Protein AF-O53100-F1 (afdb_monomer_lite)

Structure (mmCIF, N/CA/C/O backbone):
data_AF-O53100-F1
#
_entry.id   AF-O53100-F1
#
loop_
_atom_site.group_PDB
_atom_site.id
_atom_site.type_symbol
_atom_site.label_atom_id
_atom_site.label_alt_id
_atom_site.label_comp_id
_atom_site.label_asym_id
_atom_site.label_entity_id
_atom_site.label_seq_id
_atom_site.pdbx_PDB_ins_code
_atom_site.Cartn_x
_atom_site.Cartn_y
_atom_site.Cartn_z
_atom_site.occupancy
_atom_site.B_iso_or_equiv
_atom_site.auth_seq_id
_atom_site.auth_comp_id
_atom_site.auth_asym_id
_atom_site.auth_atom_id
_atom_site.pdbx_PDB_model_num
ATOM 1 N N . MET A 1 1 ? 80.683 21.241 2.972 1.00 33.72 1 MET A N 1
ATOM 2 C CA . MET A 1 1 ? 80.022 20.070 2.344 1.00 33.72 1 MET A CA 1
ATOM 3 C C . MET A 1 1 ? 79.380 20.565 1.058 1.00 33.72 1 MET A C 1
ATOM 5 O O . MET A 1 1 ? 78.581 21.476 1.134 1.00 33.72 1 MET A O 1
ATOM 9 N N . LYS A 1 2 ? 79.950 20.314 -0.123 1.00 30.92 2 LYS A N 1
ATOM 10 C CA . LYS A 1 2 ? 80.107 19.051 -0.877 1.00 30.92 2 LYS A CA 1
ATOM 11 C C . LYS A 1 2 ? 78.883 18.753 -1.764 1.00 30.92 2 LYS A C 1
ATOM 13 O O . LYS A 1 2 ? 77.873 18.267 -1.285 1.00 30.92 2 LYS A O 1
ATOM 18 N N . LYS A 1 3 ? 79.132 18.934 -3.071 1.00 33.03 3 LYS A N 1
ATOM 19 C CA . LYS A 1 3 ? 78.511 18.285 -4.241 1.00 33.03 3 LYS A CA 1
ATOM 20 C C . LYS A 1 3 ? 77.153 18.816 -4.718 1.00 33.03 3 LYS A C 1
ATOM 22 O O . LYS A 1 3 ? 76.179 18.087 -4.812 1.00 33.03 3 LYS A O 1
ATOM 27 N N . SER A 1 4 ? 77.170 20.057 -5.189 1.00 35.03 4 SER A N 1
ATOM 28 C CA . SER A 1 4 ? 76.259 20.567 -6.218 1.00 35.03 4 SER A CA 1
ATOM 29 C C . SER A 1 4 ? 77.055 20.832 -7.505 1.00 35.03 4 SER A C 1
ATOM 31 O O . SER A 1 4 ? 78.144 21.398 -7.436 1.00 35.03 4 SER A O 1
ATOM 33 N N . LYS A 1 5 ? 76.505 20.455 -8.669 1.00 36.69 5 LYS A N 1
ATOM 34 C CA . LYS A 1 5 ? 76.958 20.865 -10.018 1.00 36.69 5 LYS A CA 1
ATOM 35 C C . LYS A 1 5 ? 78.365 20.404 -10.453 1.00 36.69 5 LYS A C 1
ATOM 37 O O . LYS A 1 5 ? 79.240 21.217 -10.726 1.00 36.69 5 LYS A O 1
ATOM 42 N N . LYS A 1 6 ? 78.560 19.087 -10.593 1.00 31.78 6 LYS A N 1
ATOM 43 C CA . LYS A 1 6 ? 79.627 18.480 -11.419 1.00 31.78 6 LYS A CA 1
ATOM 44 C C . LYS A 1 6 ? 79.169 17.124 -11.962 1.00 31.78 6 LYS A C 1
ATOM 46 O O . LYS A 1 6 ? 79.509 16.114 -11.365 1.00 31.78 6 LYS A O 1
ATOM 51 N N . ILE A 1 7 ? 78.432 17.122 -13.076 1.00 31.28 7 ILE A N 1
ATOM 52 C CA . ILE A 1 7 ? 78.701 16.237 -14.224 1.00 31.28 7 ILE A CA 1
ATOM 53 C C . ILE A 1 7 ? 78.420 17.067 -15.490 1.00 31.28 7 ILE A C 1
ATOM 55 O O . ILE A 1 7 ? 77.280 17.257 -15.891 1.00 31.28 7 ILE A O 1
ATOM 59 N N . PHE A 1 8 ? 79.507 17.633 -16.021 1.00 27.23 8 PHE A N 1
ATOM 60 C CA . PHE A 1 8 ? 79.778 17.886 -17.438 1.00 27.23 8 PHE A CA 1
ATOM 61 C C . PHE A 1 8 ? 78.779 18.705 -18.274 1.00 27.23 8 PHE A C 1
ATOM 63 O O . PHE A 1 8 ? 78.093 18.199 -19.152 1.00 27.23 8 PHE A O 1
ATOM 70 N N . ILE A 1 9 ? 78.871 20.029 -18.117 1.00 42.50 9 ILE A N 1
ATOM 71 C CA . ILE A 1 9 ? 79.053 20.911 -19.279 1.00 42.50 9 ILE A CA 1
ATOM 72 C C . ILE A 1 9 ? 80.541 21.270 -19.302 1.00 42.50 9 ILE A C 1
ATOM 74 O O . ILE A 1 9 ? 81.049 21.944 -18.407 1.00 42.50 9 ILE A O 1
ATOM 78 N N . THR A 1 10 ? 81.264 20.721 -20.269 1.00 33.06 10 THR A N 1
ATOM 79 C CA . THR A 1 10 ? 82.686 20.940 -20.583 1.00 33.06 10 THR A CA 1
ATOM 80 C C . THR A 1 10 ? 82.809 20.379 -22.008 1.00 33.06 10 THR A C 1
ATOM 82 O O . THR A 1 10 ? 82.532 19.201 -22.183 1.00 33.06 10 THR A O 1
ATOM 85 N N . LEU A 1 11 ? 83.089 21.107 -23.088 1.00 24.36 11 LEU A N 1
ATOM 86 C CA . LEU A 1 11 ? 83.865 22.328 -23.286 1.00 24.36 11 LEU A CA 1
ATOM 87 C C . LEU A 1 11 ? 83.484 22.914 -24.667 1.00 24.36 11 LEU A C 1
ATOM 89 O O . LEU A 1 11 ? 83.314 22.165 -25.626 1.00 24.36 11 LEU A O 1
ATOM 93 N N . CYS A 1 12 ? 83.379 24.239 -24.775 1.00 28.92 12 CYS A N 1
ATOM 94 C CA . CYS A 1 12 ? 83.329 24.948 -26.053 1.00 28.92 12 CYS A CA 1
ATOM 95 C C . CYS A 1 12 ? 84.701 24.920 -26.749 1.00 28.92 12 CYS A C 1
ATOM 97 O O . CYS A 1 12 ? 85.710 25.157 -26.090 1.00 28.92 12 CYS A O 1
ATOM 99 N N . GLY A 1 13 ? 84.704 24.825 -28.083 1.00 25.23 13 GLY A N 1
ATOM 100 C CA . GLY A 1 13 ? 85.493 25.757 -28.893 1.00 25.23 13 GLY A CA 1
ATOM 101 C C . GLY A 1 13 ? 86.603 25.212 -29.804 1.00 25.23 13 GLY A C 1
ATOM 102 O O . GLY A 1 13 ? 87.697 24.920 -29.345 1.00 25.23 13 GLY A O 1
ATOM 103 N N . ILE A 1 14 ? 86.323 25.335 -31.110 1.00 29.86 14 ILE A N 1
ATOM 104 C CA . ILE A 1 14 ? 87.175 25.937 -32.158 1.00 29.86 14 ILE A CA 1
ATOM 105 C C . ILE A 1 14 ? 88.139 25.030 -32.960 1.00 29.86 14 ILE A C 1
ATOM 107 O O . ILE A 1 14 ? 89.163 24.573 -32.476 1.00 29.86 14 ILE A O 1
ATOM 111 N N . ALA A 1 15 ? 87.777 24.942 -34.251 1.00 29.59 15 ALA A N 1
ATOM 112 C CA . ALA A 1 15 ? 88.566 24.965 -35.493 1.00 29.59 15 ALA A CA 1
ATOM 113 C C . ALA A 1 15 ? 89.742 23.999 -35.698 1.00 29.59 15 ALA A C 1
ATOM 115 O O . ALA A 1 15 ? 90.744 24.057 -35.001 1.00 29.59 15 ALA A O 1
ATOM 116 N N . ALA A 1 16 ? 89.704 23.278 -36.822 1.00 27.84 16 ALA A N 1
ATOM 117 C CA . ALA A 1 16 ? 90.508 23.621 -37.999 1.00 27.84 16 ALA A CA 1
ATOM 118 C C . ALA A 1 16 ? 90.210 22.640 -39.150 1.00 27.84 16 ALA A C 1
ATOM 120 O O . ALA A 1 16 ? 90.182 21.432 -38.957 1.00 27.84 16 ALA A O 1
ATOM 121 N N . THR A 1 17 ? 89.939 23.222 -40.321 1.00 29.44 17 THR A N 1
ATOM 122 C CA . THR A 1 17 ? 90.381 22.810 -41.664 1.00 29.44 17 THR A CA 1
ATOM 123 C C . THR A 1 17 ? 90.491 21.326 -42.028 1.00 29.44 17 THR A C 1
ATOM 125 O O . THR A 1 17 ? 91.228 20.556 -41.425 1.00 29.44 17 THR A O 1
ATOM 128 N N . ALA A 1 18 ? 89.847 21.017 -43.158 1.00 41.31 18 ALA A N 1
ATOM 129 C CA . ALA A 1 18 ? 90.272 20.079 -44.192 1.00 41.31 18 ALA A CA 1
ATOM 130 C C . ALA A 1 18 ? 91.676 19.473 -44.018 1.00 41.31 18 ALA A C 1
ATOM 132 O O . ALA A 1 18 ? 92.655 20.203 -43.899 1.00 41.31 18 ALA A O 1
ATOM 133 N N . ILE A 1 19 ? 91.756 18.146 -44.122 1.00 28.56 19 ILE A N 1
ATOM 134 C CA . ILE A 1 19 ? 92.461 17.400 -45.178 1.00 28.56 19 ILE A CA 1
ATOM 135 C C . ILE A 1 19 ? 92.258 15.910 -44.855 1.00 28.56 19 ILE A C 1
ATOM 137 O O . ILE A 1 19 ? 92.698 15.408 -43.824 1.00 28.56 19 ILE A O 1
ATOM 141 N N . LEU A 1 20 ? 91.552 15.209 -45.745 1.00 36.38 20 LEU A N 1
ATOM 142 C CA . LEU A 1 20 ? 91.617 13.751 -45.853 1.00 36.38 20 LEU A CA 1
ATOM 143 C C . LEU A 1 20 ? 93.082 13.328 -46.052 1.00 36.38 20 LEU A C 1
ATOM 145 O O . LEU A 1 20 ? 93.789 13.947 -46.848 1.00 36.38 20 LEU A O 1
ATOM 149 N N . PRO A 1 21 ? 93.477 12.175 -45.500 1.00 32.88 21 PRO A N 1
ATOM 150 C CA . PRO A 1 21 ? 93.938 11.155 -46.423 1.00 32.88 21 PRO A CA 1
ATOM 151 C C . PRO A 1 21 ? 93.150 9.862 -46.256 1.00 32.88 21 PRO A C 1
ATOM 153 O O . PRO A 1 21 ? 93.034 9.270 -45.186 1.00 32.88 21 PRO A O 1
ATOM 156 N N . VAL A 1 22 ? 92.631 9.454 -47.405 1.00 47.41 22 VAL A N 1
ATOM 157 C CA . VAL A 1 22 ? 92.210 8.115 -47.792 1.00 47.41 22 VAL A CA 1
ATOM 158 C C . VAL A 1 22 ? 93.182 7.058 -47.258 1.00 47.41 22 VAL A C 1
ATOM 160 O O . VAL A 1 22 ? 94.345 7.053 -47.648 1.00 47.41 22 VAL A O 1
ATOM 163 N N . ALA A 1 23 ? 92.679 6.129 -46.441 1.00 32.66 23 ALA A N 1
ATOM 164 C CA . ALA A 1 23 ? 93.160 4.748 -46.379 1.00 32.66 23 ALA A CA 1
ATOM 165 C C . ALA A 1 23 ? 92.134 3.857 -45.649 1.00 32.66 23 ALA A C 1
ATOM 167 O O . ALA A 1 23 ? 92.164 3.684 -44.437 1.00 32.66 23 ALA A O 1
ATOM 168 N N . THR A 1 24 ? 91.222 3.282 -46.440 1.00 43.66 24 THR A N 1
ATOM 169 C CA . THR A 1 24 ? 90.714 1.906 -46.277 1.00 43.66 24 THR A CA 1
ATOM 170 C C . THR A 1 24 ? 90.168 1.466 -44.907 1.00 43.66 24 THR A C 1
ATOM 172 O O . THR A 1 24 ? 90.874 0.778 -44.183 1.00 43.66 24 THR A O 1
ATOM 175 N N . ILE A 1 25 ? 88.866 1.684 -44.648 1.00 39.84 25 ILE A N 1
ATOM 176 C CA . ILE A 1 25 ? 87.960 0.686 -44.018 1.00 39.84 25 ILE A CA 1
ATOM 177 C C . ILE A 1 25 ? 86.544 0.826 -44.632 1.00 39.84 25 ILE A C 1
ATOM 179 O O . ILE A 1 25 ? 85.567 1.132 -43.965 1.00 39.84 25 ILE A O 1
ATOM 183 N N . SER A 1 26 ? 86.413 0.613 -45.943 1.00 44.19 26 SER A N 1
ATOM 184 C CA . SER A 1 26 ? 85.142 0.741 -46.690 1.00 44.19 26 SER A CA 1
ATOM 185 C C . SER A 1 26 ? 84.259 -0.524 -46.631 1.00 44.19 26 SER A C 1
ATOM 187 O O . SER A 1 26 ? 83.634 -0.892 -47.619 1.00 44.19 26 SER A O 1
ATOM 189 N N . CYS A 1 27 ? 84.239 -1.251 -45.511 1.00 44.69 27 CYS A N 1
ATOM 190 C CA . CYS A 1 27 ? 83.423 -2.476 -45.382 1.00 44.69 27 CYS A CA 1
ATOM 191 C C . CYS A 1 27 ? 82.858 -2.747 -43.974 1.00 44.69 27 CYS A C 1
ATOM 193 O O . CYS A 1 27 ? 82.076 -3.687 -43.828 1.00 44.69 27 CYS A O 1
ATOM 195 N N . ASN A 1 28 ? 83.233 -1.977 -42.939 1.00 50.12 28 ASN A N 1
ATOM 196 C CA . ASN A 1 28 ? 82.731 -2.192 -41.570 1.00 50.12 28 ASN A CA 1
ATOM 197 C C . ASN A 1 28 ? 81.551 -1.282 -41.198 1.00 50.12 28 ASN A C 1
ATOM 199 O O . ASN A 1 28 ? 80.663 -1.743 -40.485 1.00 50.12 28 ASN A O 1
ATOM 203 N N . ASP A 1 29 ? 81.503 -0.045 -41.702 1.00 60.34 29 ASP A N 1
ATOM 204 C CA . ASP A 1 29 ? 80.392 0.876 -41.422 1.00 60.34 29 ASP A CA 1
ATOM 205 C C . ASP A 1 29 ? 79.095 0.443 -42.113 1.00 60.34 29 ASP A C 1
ATOM 207 O O . ASP A 1 29 ? 78.037 0.485 -41.492 1.00 60.34 29 ASP A O 1
ATOM 211 N N . ASP A 1 30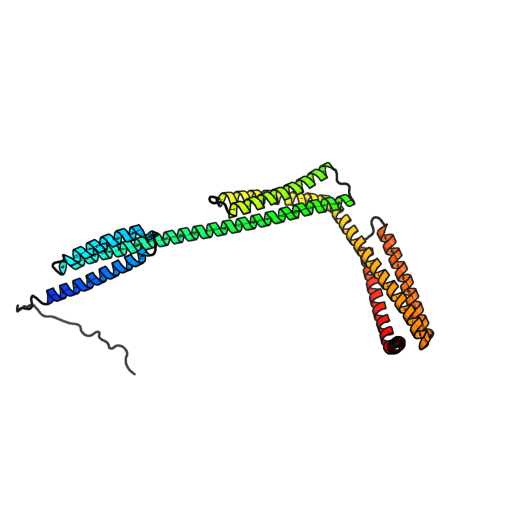 ? 79.171 -0.090 -43.336 1.00 63.34 30 ASP A N 1
ATOM 212 C CA . ASP A 1 30 ? 77.993 -0.584 -44.061 1.00 63.34 30 ASP A CA 1
ATOM 213 C C . ASP A 1 30 ? 77.403 -1.845 -43.417 1.00 63.34 30 ASP A C 1
ATOM 215 O O . ASP A 1 30 ? 76.187 -1.955 -43.271 1.00 63.34 30 ASP A O 1
ATOM 219 N N . LYS A 1 31 ? 78.249 -2.769 -42.934 1.00 70.94 31 LYS A N 1
ATOM 220 C CA . LYS A 1 31 ? 77.801 -3.963 -42.192 1.00 70.94 31 LYS A CA 1
ATOM 221 C C . LYS A 1 31 ? 77.194 -3.606 -40.836 1.00 70.94 31 LYS A C 1
ATOM 223 O O . LYS A 1 31 ? 76.233 -4.243 -40.403 1.00 70.94 31 LYS A O 1
ATOM 228 N N . LEU A 1 32 ? 77.754 -2.609 -40.148 1.00 73.38 32 LEU A N 1
ATOM 229 C CA . LEU A 1 32 ? 77.224 -2.116 -38.877 1.00 73.38 32 LEU A CA 1
ATOM 230 C C . LEU A 1 32 ? 75.905 -1.357 -39.082 1.00 73.38 32 LEU A C 1
ATOM 232 O O . LEU A 1 32 ? 74.966 -1.549 -38.311 1.00 73.38 32 LEU A O 1
ATOM 236 N N . ALA A 1 33 ? 75.806 -0.545 -40.135 1.00 70.81 33 ALA A N 1
ATOM 237 C CA . ALA A 1 33 ? 74.577 0.128 -40.533 1.00 70.81 33 ALA A CA 1
ATOM 238 C C . ALA A 1 33 ? 73.492 -0.896 -40.888 1.00 70.81 33 ALA A C 1
ATOM 240 O O . ALA A 1 33 ? 72.417 -0.866 -40.296 1.00 70.81 33 ALA A O 1
ATOM 241 N N . GLU A 1 34 ? 73.789 -1.874 -41.744 1.00 70.75 34 GLU A N 1
ATOM 242 C CA . GLU A 1 34 ? 72.868 -2.955 -42.108 1.00 70.75 34 GLU A CA 1
ATOM 243 C C . GLU A 1 34 ? 72.381 -3.738 -40.875 1.00 70.75 34 GLU A C 1
ATOM 245 O O . GLU A 1 34 ? 71.181 -3.985 -40.733 1.00 70.75 34 GLU A O 1
ATOM 250 N N . LYS A 1 35 ? 73.281 -4.057 -39.933 1.00 79.81 35 LYS A N 1
ATOM 251 C CA . LYS A 1 35 ? 72.922 -4.688 -38.653 1.00 79.81 35 LYS A CA 1
ATOM 252 C C . LYS A 1 35 ? 71.961 -3.818 -37.833 1.00 79.81 35 LYS A C 1
ATOM 254 O O . LYS A 1 35 ? 70.937 -4.316 -37.370 1.00 79.81 35 LYS A O 1
ATOM 259 N N . ASN A 1 36 ? 72.242 -2.522 -37.708 1.00 80.19 36 ASN A N 1
ATOM 260 C CA . ASN A 1 36 ? 71.372 -1.576 -37.003 1.00 80.19 36 ASN A CA 1
ATOM 261 C C . ASN A 1 36 ? 70.003 -1.410 -37.696 1.00 80.19 36 ASN A C 1
ATOM 263 O O . ASN A 1 36 ? 69.000 -1.147 -37.032 1.00 80.19 36 ASN A O 1
ATOM 267 N N . GLY A 1 37 ? 69.942 -1.552 -39.024 1.00 80.56 37 GLY A N 1
ATOM 268 C CA . GLY A 1 37 ? 68.695 -1.537 -39.798 1.00 80.56 37 GLY A CA 1
ATOM 269 C C . GLY A 1 37 ? 67.823 -2.753 -39.513 1.00 80.56 37 GLY A C 1
ATOM 270 O O . GLY A 1 37 ? 66.633 -2.595 -39.237 1.00 80.56 37 GLY A O 1
ATOM 271 N N . LYS A 1 38 ? 68.434 -3.944 -39.486 1.00 83.31 38 LYS A N 1
ATOM 272 C CA . LYS A 1 38 ? 67.766 -5.205 -39.127 1.00 83.31 38 LYS A CA 1
ATOM 273 C C . LYS A 1 38 ? 67.210 -5.172 -37.707 1.00 83.31 38 LYS A C 1
ATOM 275 O O . LYS A 1 38 ? 66.033 -5.451 -37.521 1.00 83.31 38 LYS A O 1
ATOM 280 N N . GLU A 1 39 ? 67.996 -4.717 -36.730 1.00 86.38 39 GLU A N 1
ATOM 281 C CA . GLU A 1 39 ? 67.530 -4.592 -35.340 1.00 86.38 39 GLU A CA 1
ATOM 282 C C . GLU A 1 39 ? 66.318 -3.646 -35.209 1.00 86.38 39 GLU A C 1
ATOM 284 O O . GLU A 1 39 ? 65.372 -3.933 -34.472 1.00 86.38 39 GLU A O 1
ATOM 289 N N . LYS A 1 40 ? 66.296 -2.534 -35.959 1.00 87.06 40 LYS A N 1
ATOM 290 C CA . LYS A 1 40 ? 65.147 -1.611 -35.982 1.00 87.06 40 LYS A CA 1
ATOM 291 C C . LYS A 1 40 ? 63.926 -2.193 -36.701 1.00 87.06 40 LYS A C 1
ATOM 293 O O . LYS A 1 40 ? 62.805 -1.950 -36.257 1.00 87.06 40 LYS A O 1
ATOM 298 N N . ALA A 1 41 ? 64.120 -2.953 -37.778 1.00 87.75 41 ALA A N 1
ATOM 299 C CA . ALA A 1 41 ? 63.037 -3.654 -38.469 1.00 87.75 41 ALA A CA 1
ATOM 300 C C . ALA A 1 41 ? 62.405 -4.738 -37.595 1.00 87.75 41 ALA A C 1
ATOM 302 O O . ALA A 1 41 ? 61.181 -4.792 -37.488 1.00 87.75 41 ALA A O 1
ATOM 303 N N . ASP A 1 42 ? 63.224 -5.535 -36.907 1.00 88.88 42 ASP A N 1
ATOM 304 C CA . ASP A 1 42 ? 62.757 -6.557 -35.970 1.00 88.88 42 ASP A CA 1
ATOM 305 C C . ASP A 1 42 ? 61.956 -5.930 -34.824 1.00 88.88 42 ASP A C 1
ATOM 307 O O . ASP A 1 42 ? 60.892 -6.429 -34.451 1.00 88.88 42 ASP A O 1
ATOM 311 N N . ALA A 1 43 ? 62.416 -4.791 -34.296 1.00 91.19 43 ALA A N 1
ATOM 312 C CA . ALA A 1 43 ? 61.678 -4.041 -33.286 1.00 91.19 43 ALA A CA 1
ATOM 313 C C . ALA A 1 43 ? 60.322 -3.529 -33.811 1.00 91.19 43 ALA A C 1
ATOM 315 O O . ALA A 1 43 ? 59.313 -3.665 -33.114 1.00 91.19 43 ALA A O 1
ATOM 316 N N . ALA A 1 44 ? 60.274 -2.987 -35.033 1.00 91.50 44 ALA A N 1
ATOM 317 C CA . ALA A 1 44 ? 59.037 -2.507 -35.655 1.00 91.50 44 ALA A CA 1
ATOM 318 C C . ALA A 1 44 ? 58.045 -3.655 -35.932 1.00 91.50 44 ALA A C 1
ATOM 320 O O . ALA A 1 44 ? 56.863 -3.547 -35.598 1.00 91.50 44 ALA A O 1
ATOM 321 N N . LEU A 1 45 ? 58.525 -4.790 -36.455 1.00 94.00 45 LEU A N 1
ATOM 322 C CA . LEU A 1 45 ? 57.717 -5.999 -36.649 1.00 94.00 45 LEU A CA 1
ATOM 323 C C . LEU A 1 45 ? 57.200 -6.551 -35.324 1.00 94.00 45 LEU A C 1
ATOM 325 O O . LEU A 1 45 ? 56.044 -6.962 -35.239 1.00 94.00 45 LEU A O 1
ATOM 329 N N . LYS A 1 46 ? 58.023 -6.551 -34.272 1.00 95.12 46 LYS A N 1
ATOM 330 C CA . LYS A 1 46 ? 57.595 -6.996 -32.944 1.00 95.12 46 LYS A CA 1
ATOM 331 C C . LYS A 1 46 ? 56.470 -6.116 -32.395 1.00 95.12 46 LYS A C 1
ATOM 333 O O . LYS A 1 46 ? 55.501 -6.651 -31.858 1.00 95.12 46 LYS A O 1
ATOM 338 N N . GLN A 1 47 ? 56.566 -4.794 -32.549 1.00 94.00 47 GLN A N 1
ATOM 339 C CA . GLN A 1 47 ? 55.507 -3.860 -32.142 1.00 94.00 47 GLN A CA 1
ATOM 340 C C . GLN A 1 47 ? 54.203 -4.097 -32.917 1.00 94.00 47 GLN A C 1
ATOM 342 O O . GLN A 1 47 ? 53.141 -4.186 -32.302 1.00 94.00 47 GLN A O 1
ATOM 347 N N . ALA A 1 48 ? 54.283 -4.262 -34.240 1.00 95.06 48 ALA A N 1
ATOM 348 C CA . ALA A 1 48 ? 53.116 -4.511 -35.082 1.00 95.06 48 ALA A CA 1
ATOM 349 C C . ALA A 1 48 ? 52.440 -5.858 -34.766 1.00 95.06 48 ALA A C 1
ATOM 351 O O . ALA A 1 48 ? 51.226 -5.906 -34.582 1.00 95.06 48 ALA A O 1
ATOM 352 N N . ASN A 1 49 ? 53.219 -6.935 -34.611 1.00 95.69 49 ASN A N 1
ATOM 353 C CA . ASN A 1 49 ? 52.691 -8.254 -34.243 1.00 95.69 49 ASN A CA 1
ATOM 354 C C . ASN A 1 49 ? 52.075 -8.270 -32.834 1.00 95.69 49 ASN A C 1
ATOM 356 O O . ASN A 1 49 ? 51.074 -8.944 -32.612 1.00 95.69 49 ASN A O 1
ATOM 360 N N . THR A 1 50 ? 52.634 -7.507 -31.888 1.00 96.69 50 THR A N 1
ATOM 361 C CA . THR A 1 50 ? 52.052 -7.377 -30.539 1.00 96.69 50 THR A CA 1
ATOM 362 C C . THR A 1 50 ? 50.661 -6.744 -30.614 1.00 96.69 50 THR A C 1
ATOM 364 O O . THR A 1 50 ? 49.719 -7.282 -30.038 1.00 96.69 50 THR A O 1
ATOM 367 N N . LEU A 1 51 ? 50.506 -5.656 -31.380 1.00 95.44 51 LEU A N 1
ATOM 368 C CA . LEU A 1 51 ? 49.202 -5.024 -31.595 1.00 95.44 51 LEU A CA 1
ATOM 369 C C . LEU A 1 51 ? 48.222 -5.967 -32.314 1.00 95.44 51 LEU A C 1
ATOM 371 O O . LEU A 1 51 ? 47.058 -6.035 -31.934 1.00 95.44 51 LEU A O 1
ATOM 375 N N . ALA A 1 52 ? 48.677 -6.736 -33.307 1.00 95.50 52 ALA A N 1
ATOM 376 C CA . ALA A 1 52 ? 47.836 -7.718 -33.994 1.00 95.50 52 ALA A CA 1
ATOM 377 C C . ALA A 1 52 ? 47.282 -8.794 -33.035 1.00 95.50 52 ALA A C 1
ATOM 379 O O . ALA A 1 52 ? 46.087 -9.092 -33.062 1.00 95.50 52 ALA A O 1
ATOM 380 N N . GLU A 1 53 ? 48.110 -9.329 -32.133 1.00 96.25 53 GLU A N 1
ATOM 381 C CA . GLU A 1 53 ? 47.659 -10.293 -31.116 1.00 96.25 53 GLU A CA 1
ATOM 382 C C . GLU A 1 53 ? 46.720 -9.668 -30.069 1.00 96.25 53 GLU A C 1
ATOM 384 O O . GLU A 1 53 ? 45.842 -10.349 -29.539 1.00 96.25 53 GLU A O 1
ATOM 389 N N . GLU A 1 54 ? 46.851 -8.372 -29.774 1.00 94.12 54 GLU A N 1
ATOM 390 C CA . GLU A 1 54 ? 45.877 -7.653 -28.946 1.00 94.12 54 GLU A CA 1
ATOM 391 C C . GLU A 1 54 ? 44.529 -7.490 -29.655 1.00 94.12 54 GLU A C 1
ATOM 393 O O . GLU A 1 54 ? 43.490 -7.791 -29.063 1.00 94.12 54 GLU A O 1
ATOM 398 N N . LEU A 1 55 ? 44.537 -7.067 -30.924 1.00 94.69 55 LEU A N 1
ATOM 399 C CA . LEU A 1 55 ? 43.323 -6.858 -31.719 1.00 94.69 55 LEU A CA 1
ATOM 400 C C . LEU A 1 55 ? 42.543 -8.163 -31.933 1.00 94.69 55 LEU A C 1
ATOM 402 O O . LEU A 1 55 ? 41.317 -8.163 -31.932 1.00 94.69 55 LEU A O 1
ATOM 406 N N . LYS A 1 56 ? 43.238 -9.299 -32.032 1.00 94.25 56 LYS A N 1
ATOM 407 C CA . LYS A 1 56 ? 42.636 -10.634 -32.171 1.00 94.25 56 LYS A CA 1
ATOM 408 C C . LYS A 1 56 ? 41.709 -11.034 -31.017 1.00 94.25 56 LYS A C 1
ATOM 410 O O . LYS A 1 56 ? 40.881 -11.925 -31.187 1.00 94.25 56 LYS A O 1
ATOM 415 N N . LYS A 1 57 ? 41.830 -10.395 -29.849 1.00 94.25 57 LYS A N 1
ATOM 416 C CA . LYS A 1 57 ? 41.032 -10.719 -28.655 1.00 94.25 57 LYS A CA 1
ATOM 417 C C . LYS A 1 57 ? 39.590 -10.206 -28.719 1.00 94.25 57 LYS A C 1
ATOM 419 O O . LYS A 1 57 ? 38.777 -10.675 -27.930 1.00 94.25 57 LYS A O 1
ATOM 424 N N . ASN A 1 58 ? 39.273 -9.264 -29.611 1.00 90.88 58 ASN A N 1
ATOM 425 C CA . ASN A 1 58 ? 37.930 -8.700 -29.751 1.00 90.88 58 ASN A CA 1
ATOM 426 C C . ASN A 1 58 ? 37.487 -8.736 -31.230 1.00 90.88 58 ASN A C 1
ATOM 428 O O . ASN A 1 58 ? 38.163 -8.146 -32.077 1.00 90.88 58 ASN A O 1
ATOM 432 N N . PRO A 1 59 ? 36.362 -9.401 -31.558 1.00 91.94 59 PRO A N 1
ATOM 433 C CA . PRO A 1 59 ? 35.863 -9.496 -32.931 1.00 91.94 59 PRO A CA 1
ATOM 434 C C . PRO A 1 59 ? 35.544 -8.139 -33.577 1.00 91.94 59 PRO A C 1
ATOM 436 O O . PRO A 1 59 ? 35.639 -8.027 -34.800 1.00 91.94 59 PRO A O 1
ATOM 439 N N . ASP A 1 60 ? 35.249 -7.096 -32.796 1.00 92.19 60 ASP A N 1
ATOM 440 C CA . ASP A 1 60 ? 34.955 -5.751 -33.315 1.00 92.19 60 ASP A CA 1
ATOM 441 C C . ASP A 1 60 ? 36.130 -5.148 -34.104 1.00 92.19 60 ASP A C 1
ATOM 443 O O . ASP A 1 60 ? 35.944 -4.292 -34.970 1.00 92.19 60 ASP A O 1
ATOM 447 N N . TYR A 1 61 ? 37.354 -5.619 -33.845 1.00 96.19 61 TYR A N 1
ATOM 448 C CA . TYR A 1 61 ? 38.564 -5.146 -34.514 1.00 96.19 61 TYR A CA 1
ATOM 449 C C . TYR A 1 61 ? 38.948 -5.960 -35.759 1.00 96.19 61 TYR A C 1
ATOM 451 O O . TYR A 1 61 ? 40.014 -5.714 -36.326 1.00 96.19 61 TYR A O 1
ATOM 459 N N . ALA A 1 62 ? 38.124 -6.915 -36.211 1.00 94.12 62 ALA A N 1
ATOM 460 C CA . ALA A 1 62 ? 38.473 -7.853 -37.288 1.00 94.12 62 ALA A CA 1
ATOM 461 C C . ALA A 1 62 ? 38.998 -7.162 -38.563 1.00 94.12 62 ALA A C 1
ATOM 463 O O . ALA A 1 62 ? 39.988 -7.601 -39.145 1.00 94.12 62 ALA A O 1
ATOM 464 N N . LYS A 1 63 ? 38.396 -6.031 -38.949 1.00 94.12 63 LYS A N 1
ATOM 465 C CA . LYS A 1 63 ? 38.803 -5.249 -40.128 1.00 94.12 63 LYS A CA 1
ATOM 466 C C . LYS A 1 63 ? 40.152 -4.531 -39.946 1.00 94.12 63 LYS 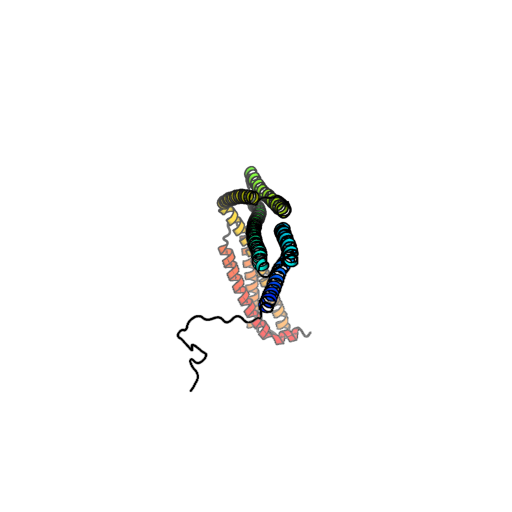A C 1
ATOM 468 O O . LYS A 1 63 ? 40.945 -4.451 -40.886 1.00 94.12 63 LYS A O 1
ATOM 473 N N . ILE A 1 64 ? 40.429 -4.044 -38.732 1.00 95.75 64 ILE A N 1
ATOM 474 C CA . ILE A 1 64 ? 41.720 -3.431 -38.370 1.00 95.75 64 ILE A CA 1
ATOM 475 C C . ILE A 1 64 ? 42.808 -4.507 -38.401 1.00 95.75 64 ILE A C 1
ATOM 477 O O . ILE A 1 64 ? 43.870 -4.313 -38.990 1.00 95.75 64 ILE A O 1
ATOM 481 N N . LEU A 1 65 ? 42.517 -5.665 -37.801 1.00 96.12 65 LEU A N 1
ATOM 482 C CA . LEU A 1 65 ? 43.418 -6.810 -37.739 1.00 96.12 65 LEU A CA 1
ATOM 483 C C . LEU A 1 65 ? 43.784 -7.329 -39.135 1.00 96.12 65 LEU A C 1
ATOM 485 O O . LEU A 1 65 ? 44.956 -7.588 -39.399 1.00 96.12 65 LEU A O 1
ATOM 489 N N . GLU A 1 66 ? 42.805 -7.459 -40.032 1.00 95.75 66 GLU A N 1
ATOM 490 C CA . GLU A 1 66 ? 43.032 -7.863 -41.424 1.00 95.75 66 GLU A CA 1
ATOM 491 C C . GLU A 1 66 ? 43.997 -6.902 -42.138 1.00 95.75 66 GLU A C 1
ATOM 493 O O . GLU A 1 66 ? 44.988 -7.332 -42.735 1.00 95.75 66 GLU A O 1
ATOM 498 N N . THR A 1 67 ? 43.749 -5.597 -42.009 1.00 95.62 67 THR A N 1
ATOM 499 C CA . THR A 1 67 ? 44.566 -4.547 -42.634 1.00 95.62 67 THR A CA 1
ATOM 500 C C . THR A 1 67 ? 45.992 -4.535 -42.076 1.00 95.62 67 THR A C 1
ATOM 502 O O . THR A 1 67 ? 46.958 -4.511 -42.840 1.00 95.62 67 THR A O 1
ATOM 505 N N . LEU A 1 68 ? 46.145 -4.618 -40.750 1.00 97.06 68 LEU A N 1
ATOM 506 C CA . LEU A 1 68 ? 47.453 -4.633 -40.095 1.00 97.06 68 LEU A CA 1
ATOM 507 C C . LEU A 1 68 ? 48.256 -5.892 -40.455 1.00 97.06 68 LEU A C 1
ATOM 509 O O . LEU A 1 68 ? 49.444 -5.789 -40.755 1.00 97.06 68 LEU A O 1
ATOM 513 N N . ASN A 1 69 ? 47.623 -7.068 -40.491 1.00 96.94 69 ASN A N 1
ATOM 514 C CA . ASN A 1 69 ? 48.290 -8.318 -40.874 1.00 96.94 69 ASN A CA 1
ATOM 515 C C . ASN A 1 69 ? 48.794 -8.287 -42.321 1.00 96.94 69 ASN A C 1
ATOM 517 O O . ASN A 1 69 ? 49.878 -8.804 -42.603 1.00 96.94 69 ASN A O 1
ATOM 521 N N . LYS A 1 70 ? 48.044 -7.654 -43.232 1.00 96.75 70 LYS A N 1
ATOM 522 C CA . LYS A 1 70 ? 48.484 -7.448 -44.615 1.00 96.75 70 LYS A CA 1
ATOM 523 C C . LYS A 1 70 ? 49.752 -6.589 -44.676 1.00 96.75 70 LYS A C 1
ATOM 525 O O . LYS A 1 70 ? 50.723 -6.987 -45.315 1.00 96.75 70 LYS A O 1
ATOM 530 N N . GLU A 1 71 ? 49.780 -5.465 -43.962 1.00 95.62 71 GLU A N 1
ATOM 531 C CA . GLU A 1 71 ? 50.948 -4.572 -43.908 1.00 95.62 71 GLU A CA 1
ATOM 532 C C . GLU A 1 71 ? 52.157 -5.224 -43.211 1.00 95.62 71 GLU A C 1
ATOM 534 O O . GLU A 1 71 ? 53.294 -5.061 -43.658 1.00 95.62 71 GLU A O 1
ATOM 539 N N . ILE A 1 72 ? 51.934 -6.039 -42.173 1.00 95.25 72 ILE A N 1
ATOM 540 C CA . ILE A 1 72 ? 52.985 -6.854 -41.540 1.00 95.25 72 ILE A CA 1
ATOM 541 C C . ILE A 1 72 ? 53.578 -7.848 -42.545 1.00 95.25 72 ILE A C 1
ATOM 543 O O . ILE A 1 72 ? 54.804 -7.987 -42.620 1.00 95.25 72 ILE A O 1
ATOM 547 N N . ALA A 1 73 ? 52.741 -8.539 -43.324 1.00 94.88 73 ALA A N 1
ATOM 548 C CA . ALA A 1 73 ? 53.197 -9.504 -44.322 1.00 94.88 73 ALA A CA 1
ATOM 549 C C . ALA A 1 73 ? 54.003 -8.827 -45.447 1.00 94.88 73 ALA A C 1
ATOM 551 O O . ALA A 1 73 ? 55.083 -9.306 -45.807 1.00 94.88 73 ALA A O 1
ATOM 552 N N . GLU A 1 74 ? 53.526 -7.685 -45.953 1.00 94.50 74 GLU A N 1
ATOM 553 C CA . GLU A 1 74 ? 54.220 -6.877 -46.964 1.00 94.50 74 GLU A CA 1
ATOM 554 C C . GLU A 1 74 ? 55.566 -6.337 -46.451 1.00 94.50 74 GLU A C 1
ATOM 556 O O . GLU A 1 74 ? 56.583 -6.446 -47.146 1.00 94.50 74 GLU A O 1
ATOM 561 N N . ALA A 1 75 ? 55.612 -5.819 -45.219 1.00 92.56 75 ALA A N 1
ATOM 562 C CA . ALA A 1 75 ? 56.845 -5.338 -44.598 1.00 92.56 75 ALA A CA 1
ATOM 563 C C . ALA A 1 75 ? 57.841 -6.484 -44.359 1.00 92.56 75 ALA A C 1
ATOM 565 O O . ALA A 1 75 ? 59.018 -6.357 -44.688 1.00 92.56 75 ALA A O 1
ATOM 566 N N . THR A 1 76 ? 57.371 -7.637 -43.867 1.00 92.75 76 THR A N 1
ATOM 567 C CA . THR A 1 76 ? 58.205 -8.835 -43.643 1.00 92.75 76 THR A CA 1
ATOM 568 C C . THR A 1 76 ? 58.852 -9.327 -44.936 1.00 92.75 76 THR A C 1
ATOM 570 O O . THR A 1 76 ? 60.017 -9.728 -44.929 1.00 92.75 76 THR A O 1
ATOM 573 N N . LYS A 1 77 ? 58.113 -9.300 -46.053 1.00 93.62 77 LYS A N 1
ATOM 574 C CA . LYS A 1 77 ? 58.660 -9.620 -47.375 1.00 93.62 77 LYS A CA 1
ATOM 575 C C . LYS A 1 77 ? 59.711 -8.588 -47.796 1.00 93.62 77 LYS A C 1
ATOM 577 O O . LYS A 1 77 ? 60.829 -8.968 -48.128 1.00 93.62 77 LYS A O 1
ATOM 582 N N . SER A 1 78 ? 59.380 -7.302 -47.691 1.00 90.19 78 SER A N 1
ATOM 583 C CA . SER A 1 78 ? 60.255 -6.197 -48.106 1.00 90.19 78 SER A CA 1
ATOM 584 C C . SER A 1 78 ? 61.572 -6.155 -47.318 1.00 90.19 78 SER A C 1
ATOM 586 O O . SER A 1 78 ? 62.623 -5.896 -47.893 1.00 90.19 78 SER A O 1
ATOM 588 N N . PHE A 1 79 ? 61.561 -6.483 -46.020 1.00 88.56 79 PHE A N 1
ATOM 589 C CA . PHE A 1 79 ? 62.785 -6.558 -45.212 1.00 88.56 79 PHE A CA 1
ATOM 590 C C . PHE A 1 79 ? 63.729 -7.695 -45.631 1.00 88.56 79 PHE A C 1
ATOM 592 O O . PHE A 1 79 ? 64.940 -7.550 -45.492 1.00 88.56 79 PHE A O 1
ATOM 599 N N . LYS A 1 80 ? 63.207 -8.815 -46.155 1.00 86.06 80 LYS A N 1
ATOM 600 C CA . LYS A 1 80 ? 64.035 -9.921 -46.678 1.00 86.06 80 LYS A CA 1
ATOM 601 C C . LYS A 1 80 ? 64.683 -9.586 -48.021 1.00 86.06 80 LYS A C 1
ATOM 603 O O . LYS A 1 80 ? 65.730 -10.139 -48.338 1.00 86.06 80 LYS A O 1
ATOM 608 N N . GLU A 1 81 ? 64.039 -8.721 -48.798 1.00 86.44 81 GLU A N 1
ATOM 609 C CA . GLU A 1 81 ? 64.471 -8.298 -50.135 1.00 86.44 81 GLU A CA 1
ATOM 610 C C . GLU A 1 81 ? 65.360 -7.037 -50.101 1.00 86.44 81 GLU A C 1
ATOM 612 O O . GLU A 1 81 ? 65.968 -6.692 -51.112 1.00 86.44 81 GLU A O 1
ATOM 617 N N . ALA A 1 82 ? 65.475 -6.370 -48.946 1.00 80.31 82 ALA A N 1
ATOM 618 C CA . ALA A 1 82 ? 66.307 -5.183 -48.760 1.00 80.31 82 ALA A CA 1
ATOM 619 C C . ALA A 1 82 ? 67.804 -5.506 -48.947 1.00 80.31 82 ALA A C 1
ATOM 621 O O . ALA A 1 82 ? 68.384 -6.282 -48.183 1.00 80.31 82 ALA A O 1
ATOM 622 N N . GLY A 1 83 ? 68.431 -4.888 -49.954 1.00 65.31 83 GLY A N 1
ATOM 623 C CA . GLY A 1 83 ? 69.830 -5.125 -50.341 1.00 65.31 83 GLY A CA 1
ATOM 624 C C . GLY A 1 83 ? 70.831 -4.137 -49.732 1.00 65.31 83 GLY A C 1
ATOM 625 O O . GLY A 1 83 ? 72.038 -4.327 -49.876 1.00 65.31 83 GLY A O 1
ATOM 626 N N . SER A 1 84 ? 70.345 -3.084 -49.067 1.00 71.19 84 SER A N 1
ATOM 627 C CA . SER A 1 84 ? 71.148 -2.035 -48.429 1.00 71.19 84 SER A CA 1
ATOM 628 C C . SER A 1 84 ? 70.434 -1.455 -47.201 1.00 71.19 84 SER A C 1
ATOM 630 O O . SER A 1 84 ? 69.204 -1.444 -47.117 1.00 71.19 84 SER A O 1
ATOM 632 N N . TYR A 1 85 ? 71.195 -0.901 -46.248 1.00 71.75 85 TYR A N 1
ATOM 633 C CA . TYR A 1 85 ? 70.647 -0.180 -45.089 1.00 71.75 85 TYR A CA 1
ATOM 634 C C . TYR A 1 85 ? 69.699 0.967 -45.485 1.00 71.75 85 TYR A C 1
ATOM 636 O O . TYR A 1 85 ? 68.757 1.260 -44.750 1.00 71.75 85 TYR A O 1
ATOM 644 N N . SER A 1 86 ? 69.915 1.591 -46.649 1.00 76.44 86 SER A N 1
ATOM 645 C CA . SER A 1 86 ? 69.091 2.697 -47.163 1.00 76.44 86 SER A CA 1
ATOM 646 C C . SER A 1 86 ? 67.613 2.346 -47.354 1.00 76.44 86 SER A C 1
ATOM 648 O O . SER A 1 86 ? 66.780 3.250 -47.343 1.00 76.44 86 SER A O 1
ATOM 650 N N . ASP A 1 87 ? 67.281 1.060 -47.488 1.00 79.69 87 ASP A N 1
ATOM 651 C CA . ASP A 1 87 ? 65.929 0.597 -47.821 1.00 79.69 87 ASP A CA 1
ATOM 652 C C . ASP A 1 87 ? 65.048 0.434 -46.564 1.00 79.69 87 ASP A C 1
ATOM 654 O O . ASP A 1 87 ? 63.825 0.586 -46.607 1.00 79.69 87 ASP A O 1
ATOM 658 N N . TYR A 1 88 ? 65.673 0.192 -45.405 1.00 84.38 88 TYR A N 1
ATOM 659 C CA . TYR A 1 88 ? 64.997 -0.072 -44.129 1.00 84.38 88 TYR A CA 1
ATOM 660 C C . TYR A 1 88 ? 64.145 1.100 -43.607 1.00 84.38 88 TYR A C 1
ATOM 662 O O . TYR A 1 88 ? 63.017 0.851 -43.173 1.00 84.38 88 TYR A O 1
ATOM 670 N N . PRO A 1 89 ? 64.607 2.370 -43.627 1.00 88.38 89 PRO A N 1
ATOM 671 C CA . PRO A 1 89 ? 63.841 3.490 -43.082 1.00 88.38 89 PRO A CA 1
ATOM 672 C C . PRO A 1 89 ? 62.466 3.679 -43.730 1.00 88.38 89 PRO A C 1
ATOM 674 O O . PRO A 1 89 ? 61.497 3.958 -43.025 1.00 88.38 89 PRO A O 1
ATOM 677 N N . ALA A 1 90 ? 62.361 3.496 -45.050 1.00 88.31 90 ALA A N 1
ATOM 678 C CA . ALA A 1 90 ? 61.099 3.653 -45.771 1.00 88.31 90 ALA A CA 1
ATOM 679 C C . ALA A 1 90 ? 60.089 2.557 -45.387 1.00 88.31 90 ALA A C 1
ATOM 681 O O . ALA A 1 90 ? 58.927 2.855 -45.105 1.00 88.31 90 ALA A O 1
ATOM 682 N N . ILE A 1 91 ? 60.546 1.303 -45.295 1.00 89.44 91 ILE A N 1
ATOM 683 C CA . ILE A 1 91 ? 59.710 0.159 -44.899 1.00 89.44 91 ILE A CA 1
ATOM 684 C C . ILE A 1 91 ? 59.261 0.306 -43.434 1.00 89.44 91 ILE A C 1
ATOM 686 O O . ILE A 1 91 ? 58.079 0.141 -43.127 1.00 89.44 91 ILE A O 1
ATOM 690 N N . ILE A 1 92 ? 60.177 0.690 -42.533 1.00 91.88 92 ILE A N 1
ATOM 691 C CA . ILE A 1 92 ? 59.870 0.960 -41.117 1.00 91.88 92 ILE A CA 1
ATOM 692 C C . ILE A 1 92 ? 58.852 2.097 -40.991 1.00 91.88 92 ILE A C 1
ATOM 694 O O . ILE A 1 92 ? 57.928 1.998 -40.185 1.00 91.88 92 ILE A O 1
ATOM 698 N N . SER A 1 93 ? 58.993 3.167 -41.778 1.00 92.69 93 SER A N 1
ATOM 699 C CA . SER A 1 93 ? 58.059 4.293 -41.761 1.00 92.69 93 SER A CA 1
ATOM 700 C C . SER A 1 93 ? 56.655 3.878 -42.206 1.00 92.69 93 SER A C 1
ATOM 702 O O . SER A 1 93 ? 55.696 4.226 -41.516 1.00 92.69 93 SER A O 1
ATOM 704 N N . LYS A 1 94 ? 56.523 3.082 -43.280 1.00 93.44 94 LYS A N 1
ATOM 705 C CA . LYS A 1 94 ? 55.222 2.560 -43.735 1.00 93.44 94 LYS A CA 1
ATOM 706 C C . LYS A 1 94 ? 54.568 1.674 -42.670 1.00 93.44 94 LYS A C 1
ATOM 708 O O . LYS A 1 94 ? 53.411 1.896 -42.322 1.00 93.44 94 LYS A O 1
ATOM 713 N N . LEU A 1 95 ? 55.317 0.725 -42.101 1.00 94.56 95 LEU A N 1
ATOM 714 C CA . LEU A 1 95 ? 54.803 -0.162 -41.051 1.00 94.56 95 LEU A CA 1
ATOM 715 C C . LEU A 1 95 ? 54.422 0.621 -39.785 1.00 94.56 95 LEU A C 1
ATOM 717 O O . LEU A 1 95 ? 53.383 0.359 -39.190 1.00 94.56 95 LEU A O 1
ATOM 721 N N . SER A 1 96 ? 55.221 1.617 -39.395 1.00 93.56 96 SER A N 1
ATOM 722 C CA . SER A 1 96 ? 54.920 2.470 -38.235 1.00 93.56 96 SER A CA 1
ATOM 723 C C . SER A 1 96 ? 53.656 3.304 -38.454 1.00 93.56 96 SER A C 1
ATOM 725 O O . SER A 1 96 ? 52.855 3.443 -37.534 1.00 93.56 96 SER A O 1
ATOM 727 N N . ALA A 1 97 ? 53.442 3.812 -39.672 1.00 94.62 97 ALA A N 1
ATOM 728 C CA . ALA A 1 97 ? 52.204 4.496 -40.039 1.00 94.62 97 ALA A CA 1
ATOM 729 C C . ALA A 1 97 ? 50.995 3.547 -39.986 1.00 94.62 97 ALA A C 1
ATOM 731 O O . ALA A 1 97 ? 49.953 3.921 -39.454 1.00 94.62 97 ALA A O 1
ATOM 732 N N . ALA A 1 98 ? 51.138 2.305 -40.462 1.00 94.75 98 ALA A N 1
ATOM 733 C CA . ALA A 1 98 ? 50.089 1.288 -40.359 1.00 94.75 98 ALA A CA 1
ATOM 734 C C . ALA A 1 98 ? 49.750 0.941 -38.896 1.00 94.75 98 ALA A C 1
ATOM 736 O O . ALA A 1 98 ? 48.576 0.837 -38.543 1.00 94.75 98 ALA A O 1
ATOM 737 N N . VAL A 1 99 ? 50.761 0.826 -38.028 1.00 96.00 99 VAL A N 1
ATOM 738 C CA . VAL A 1 99 ? 50.581 0.612 -36.582 1.00 96.00 99 VAL A CA 1
ATOM 739 C C . VAL A 1 99 ? 49.843 1.783 -35.934 1.00 96.00 99 VAL A C 1
ATOM 741 O O . VAL A 1 99 ? 48.932 1.566 -35.137 1.00 96.00 99 VAL A O 1
ATOM 744 N N . GLU A 1 100 ? 50.214 3.020 -36.260 1.00 96.19 100 GLU A N 1
ATOM 745 C CA . GLU A 1 100 ? 49.573 4.203 -35.682 1.00 96.19 100 GLU A CA 1
ATOM 746 C C . GLU A 1 100 ? 48.128 4.368 -36.171 1.00 96.19 100 GLU A C 1
ATOM 748 O O . GLU A 1 100 ? 47.232 4.646 -35.374 1.00 96.19 100 GLU A O 1
ATOM 753 N N . ASN A 1 101 ? 47.866 4.089 -37.450 1.00 95.50 101 ASN A N 1
ATOM 754 C CA . ASN A 1 101 ? 46.508 4.042 -37.989 1.00 95.50 101 ASN A CA 1
ATOM 755 C C . ASN A 1 101 ? 45.661 2.980 -37.277 1.00 95.50 101 ASN A C 1
ATOM 757 O O . ASN A 1 101 ? 44.561 3.287 -36.823 1.00 95.50 101 ASN A O 1
ATOM 761 N N . ALA A 1 102 ? 46.193 1.768 -37.084 1.00 95.00 102 ALA A N 1
ATOM 762 C CA . ALA A 1 102 ? 45.492 0.700 -36.371 1.00 95.00 102 ALA A CA 1
ATOM 763 C C . ALA A 1 102 ? 45.165 1.077 -34.914 1.00 95.00 102 ALA A C 1
ATOM 765 O O . ALA A 1 102 ? 44.075 0.777 -34.427 1.00 95.00 102 ALA A O 1
ATOM 766 N N . LYS A 1 103 ? 46.069 1.778 -34.214 1.00 96.25 103 LYS A N 1
ATOM 767 C CA . LYS A 1 103 ? 45.797 2.307 -32.864 1.00 96.25 103 LYS A CA 1
ATOM 768 C C . LYS A 1 103 ? 44.687 3.356 -32.866 1.00 96.25 103 LYS A C 1
ATOM 770 O O . LYS A 1 103 ? 43.826 3.323 -31.987 1.00 96.25 103 LYS A O 1
ATOM 775 N N . ASN A 1 104 ? 44.701 4.271 -33.832 1.00 95.88 104 ASN A N 1
ATOM 776 C CA . ASN A 1 104 ? 43.693 5.324 -33.944 1.00 95.88 104 ASN A CA 1
ATOM 777 C C . ASN A 1 104 ? 42.306 4.751 -34.265 1.00 95.88 104 ASN A C 1
ATOM 779 O O . ASN A 1 104 ? 41.326 5.132 -33.627 1.00 95.88 104 ASN A O 1
ATOM 783 N N . GLU A 1 105 ? 42.223 3.795 -35.192 1.00 95.38 105 GLU A N 1
ATOM 784 C CA . GLU A 1 105 ? 40.973 3.098 -35.516 1.00 95.38 105 GLU A CA 1
ATOM 785 C C . GLU A 1 105 ? 40.453 2.285 -34.326 1.00 95.38 105 GLU A C 1
ATOM 787 O O . GLU A 1 105 ? 39.264 2.355 -34.010 1.00 95.38 105 GLU A O 1
ATOM 792 N N . LYS A 1 106 ? 41.340 1.580 -33.607 1.00 94.50 106 LYS A N 1
ATOM 793 C CA . LYS A 1 106 ? 40.981 0.862 -32.377 1.00 94.50 106 LYS A CA 1
ATOM 794 C C . LYS A 1 106 ? 40.376 1.817 -31.349 1.00 94.50 106 LYS A C 1
ATOM 796 O O . LYS A 1 106 ? 39.310 1.534 -30.813 1.00 94.50 106 LYS A O 1
ATOM 801 N N . LYS A 1 107 ? 41.028 2.959 -31.103 1.00 94.75 107 LYS A N 1
ATOM 802 C CA . LYS A 1 107 ? 40.532 3.979 -30.171 1.00 94.75 107 LYS A CA 1
ATOM 803 C C . LYS A 1 107 ? 39.154 4.504 -30.585 1.00 94.75 107 LYS A C 1
ATOM 805 O O . LYS A 1 107 ? 38.284 4.632 -29.736 1.00 94.75 107 LYS A O 1
ATOM 810 N N . ALA A 1 108 ? 38.932 4.754 -31.874 1.00 94.81 108 ALA A N 1
ATOM 811 C CA . ALA A 1 108 ? 37.634 5.213 -32.366 1.00 94.81 108 ALA A CA 1
ATOM 812 C C . ALA A 1 108 ? 36.515 4.174 -32.146 1.00 94.81 108 ALA A C 1
ATOM 814 O O . ALA A 1 108 ? 35.393 4.548 -31.804 1.00 94.81 108 ALA A O 1
ATOM 815 N N . ILE A 1 109 ? 36.811 2.879 -32.315 1.00 94.00 109 ILE A N 1
ATOM 816 C CA . ILE A 1 109 ? 35.866 1.796 -31.997 1.00 94.00 109 ILE A CA 1
ATOM 817 C C . ILE A 1 109 ? 35.608 1.726 -30.488 1.00 94.00 109 ILE A C 1
ATOM 819 O O . ILE A 1 109 ? 34.453 1.640 -30.080 1.00 94.00 109 ILE A O 1
ATOM 823 N N . ASP A 1 110 ? 36.658 1.814 -29.669 1.00 93.62 110 ASP A N 1
ATOM 824 C CA . ASP A 1 110 ? 36.553 1.800 -28.205 1.00 93.62 110 ASP A CA 1
ATOM 825 C C . ASP A 1 110 ? 35.682 2.954 -27.688 1.00 93.62 110 ASP A C 1
ATOM 827 O O . ASP A 1 110 ? 34.762 2.726 -26.901 1.00 93.62 110 ASP A O 1
ATOM 831 N N . ASP A 1 111 ? 35.913 4.174 -28.184 1.00 94.50 111 ASP A N 1
ATOM 832 C CA . ASP A 1 111 ? 35.139 5.369 -27.833 1.00 94.50 111 ASP A CA 1
ATOM 833 C C . ASP A 1 111 ? 33.661 5.208 -28.241 1.00 94.50 111 ASP A C 1
ATOM 835 O O . ASP A 1 111 ? 32.754 5.502 -27.456 1.00 94.50 111 ASP A O 1
ATOM 839 N N . LYS A 1 112 ? 33.397 4.665 -29.439 1.00 94.25 112 LYS A N 1
ATOM 840 C CA . LYS A 1 112 ? 32.032 4.405 -29.926 1.00 94.25 112 LYS A CA 1
ATOM 841 C C . LYS A 1 112 ? 31.317 3.343 -29.088 1.00 94.25 112 LYS A C 1
ATOM 843 O O . LYS A 1 112 ? 30.156 3.531 -28.726 1.00 94.25 112 LYS A O 1
ATOM 848 N N . ASN A 1 113 ? 31.997 2.250 -28.755 1.00 91.31 113 ASN A N 1
ATOM 849 C CA . ASN A 1 113 ? 31.444 1.186 -27.920 1.00 91.31 113 ASN A CA 1
ATOM 850 C C . ASN A 1 113 ? 31.170 1.683 -26.493 1.00 91.31 113 ASN A C 1
ATOM 852 O O . ASN A 1 113 ? 30.122 1.372 -25.928 1.00 91.31 113 ASN A O 1
ATOM 856 N N . ALA A 1 114 ? 32.065 2.501 -25.930 1.00 93.38 114 ALA A N 1
ATOM 857 C CA . ALA A 1 114 ? 31.862 3.132 -24.628 1.00 93.38 114 ALA A CA 1
ATOM 858 C C . ALA A 1 114 ? 30.638 4.061 -24.629 1.00 93.38 114 ALA A C 1
ATOM 860 O O . ALA A 1 114 ? 29.854 4.049 -23.678 1.00 93.38 114 ALA A O 1
ATOM 861 N N . GLN A 1 115 ? 30.435 4.825 -25.708 1.00 94.12 115 GLN A N 1
ATOM 862 C CA . GLN A 1 115 ? 29.251 5.667 -25.862 1.00 94.12 115 GLN A CA 1
ATOM 863 C C . GLN A 1 115 ? 27.960 4.838 -25.948 1.00 94.12 115 GLN A C 1
ATOM 865 O O . GLN A 1 115 ? 27.016 5.121 -25.213 1.00 94.12 115 GLN A O 1
ATOM 870 N N . ILE A 1 116 ? 27.932 3.780 -26.766 1.00 91.44 116 ILE A N 1
ATOM 871 C CA . ILE A 1 116 ? 26.770 2.881 -26.883 1.00 91.44 116 ILE A CA 1
ATOM 872 C C . ILE A 1 116 ? 26.439 2.239 -25.530 1.00 91.44 116 ILE A C 1
ATOM 874 O O . ILE A 1 116 ? 25.277 2.195 -25.129 1.00 91.44 116 ILE A O 1
ATOM 878 N N . ALA A 1 117 ? 27.452 1.767 -24.797 1.00 89.88 117 ALA A N 1
ATOM 879 C CA . ALA A 1 117 ? 27.260 1.170 -23.479 1.00 89.88 117 ALA A CA 1
ATOM 880 C C . ALA A 1 117 ? 26.668 2.172 -22.475 1.00 89.88 117 ALA A C 1
ATOM 882 O O . ALA A 1 117 ? 25.783 1.813 -21.696 1.00 89.88 117 ALA A O 1
ATOM 883 N N . LYS A 1 118 ? 27.119 3.433 -22.516 1.00 93.62 118 LYS A N 1
ATOM 884 C CA . LYS A 1 118 ? 26.572 4.511 -21.685 1.00 93.62 118 LYS A CA 1
ATOM 885 C C . LYS A 1 118 ? 25.104 4.792 -22.020 1.00 93.62 118 LYS A C 1
ATOM 887 O O . LYS A 1 118 ? 24.277 4.806 -21.112 1.00 93.62 118 LYS A O 1
ATOM 892 N N . GLU A 1 119 ? 24.772 4.954 -23.300 1.00 90.62 119 GLU A N 1
ATOM 893 C CA . GLU A 1 119 ? 23.395 5.197 -23.759 1.00 90.62 119 GLU A CA 1
ATOM 894 C C . GLU A 1 119 ? 22.457 4.028 -23.397 1.00 90.62 119 GLU A C 1
ATOM 896 O O . GLU A 1 119 ? 21.325 4.242 -22.957 1.00 90.62 119 GLU A O 1
ATOM 901 N N . LEU A 1 120 ? 22.940 2.784 -23.502 1.00 87.62 120 LEU A N 1
ATOM 902 C CA . LEU A 1 120 ? 22.195 1.589 -23.095 1.00 87.62 120 LEU A CA 1
ATOM 903 C C . LEU A 1 120 ? 21.941 1.564 -21.580 1.00 87.62 120 LEU A C 1
ATOM 905 O O . LEU A 1 120 ? 20.829 1.264 -21.146 1.00 87.62 120 LEU A O 1
ATOM 909 N N . ALA A 1 121 ? 22.952 1.895 -20.771 1.00 88.56 121 ALA A N 1
ATOM 910 C CA . ALA A 1 121 ? 22.826 1.940 -19.317 1.00 88.56 121 ALA A CA 1
ATOM 911 C C . ALA A 1 121 ? 21.833 3.021 -18.861 1.00 88.56 121 ALA A C 1
ATOM 913 O O . ALA A 1 121 ? 20.970 2.746 -18.026 1.00 88.56 121 ALA A O 1
ATOM 914 N N . GLU A 1 122 ? 21.906 4.222 -19.443 1.00 90.56 122 GLU A N 1
ATOM 915 C CA . GLU A 1 122 ? 20.970 5.320 -19.167 1.00 90.56 122 GLU A CA 1
ATOM 916 C C . GLU A 1 122 ? 19.533 4.942 -19.552 1.00 90.56 122 GLU A C 1
ATOM 918 O O . GLU A 1 122 ? 18.603 5.129 -18.760 1.00 90.56 122 GLU A O 1
ATOM 923 N N . ARG A 1 123 ? 19.343 4.332 -20.730 1.00 88.25 123 ARG A N 1
ATOM 924 C CA . ARG A 1 123 ? 18.032 3.840 -21.172 1.00 88.25 123 ARG A CA 1
ATOM 925 C C . ARG A 1 123 ? 17.477 2.775 -20.225 1.00 88.25 123 ARG A C 1
ATOM 927 O O . ARG A 1 123 ? 16.314 2.867 -19.835 1.00 88.25 123 ARG A O 1
ATOM 934 N N . ASN A 1 124 ? 18.290 1.797 -19.829 1.00 86.44 124 ASN A N 1
ATOM 935 C CA . ASN A 1 124 ? 17.873 0.729 -18.919 1.00 86.44 124 ASN A CA 1
ATOM 936 C C . ASN A 1 124 ? 17.494 1.276 -17.538 1.00 86.44 124 ASN A C 1
ATOM 938 O O . ASN A 1 124 ? 16.468 0.878 -16.987 1.00 86.44 124 ASN A O 1
ATOM 942 N N . ALA A 1 125 ? 18.269 2.224 -17.003 1.00 89.31 125 ALA A N 1
ATOM 943 C CA . ALA A 1 125 ? 17.943 2.887 -15.744 1.00 89.31 125 ALA A CA 1
ATOM 944 C C . ALA A 1 125 ? 16.589 3.612 -15.818 1.00 89.31 125 ALA A C 1
ATOM 946 O O . ALA A 1 125 ? 15.770 3.491 -14.906 1.00 89.31 125 ALA A O 1
ATOM 947 N N . LYS A 1 126 ? 16.312 4.309 -16.929 1.00 90.75 126 LYS A N 1
ATOM 948 C CA . LYS A 1 126 ? 15.038 5.015 -17.127 1.00 90.75 126 LYS A CA 1
ATOM 949 C C . LYS A 1 126 ? 13.848 4.061 -17.247 1.00 90.75 126 LYS A C 1
ATOM 951 O O . LYS A 1 126 ? 12.799 4.328 -16.665 1.00 90.75 126 LYS A O 1
ATOM 956 N N . ILE A 1 127 ? 14.019 2.933 -17.942 1.00 88.31 127 ILE A N 1
ATOM 957 C CA . ILE A 1 127 ? 12.999 1.875 -18.021 1.00 88.31 127 ILE A CA 1
ATOM 958 C C . ILE A 1 127 ? 12.659 1.359 -16.619 1.00 88.31 127 ILE A C 1
ATOM 960 O O . ILE A 1 127 ? 11.487 1.341 -16.250 1.00 88.31 127 ILE A O 1
ATOM 964 N N . GLN A 1 128 ? 13.669 1.007 -15.817 1.00 87.69 128 GLN A N 1
ATOM 965 C CA . GLN A 1 128 ? 13.453 0.503 -14.457 1.00 87.69 128 GLN A CA 1
ATOM 966 C C . GLN A 1 128 ? 12.745 1.531 -13.565 1.00 87.69 128 GLN A C 1
ATOM 968 O O . GLN A 1 128 ? 11.780 1.188 -12.888 1.00 87.69 128 GLN A O 1
ATOM 973 N N . SER A 1 129 ? 13.161 2.800 -13.624 1.00 93.06 129 SER A N 1
ATOM 974 C CA . SER A 1 129 ? 12.505 3.885 -12.879 1.00 93.06 129 SER A CA 1
ATOM 975 C C . SER A 1 129 ? 11.024 4.024 -13.246 1.00 93.06 129 SER A C 1
ATOM 977 O O . SER A 1 129 ? 10.171 4.108 -12.367 1.00 93.06 129 SER A O 1
ATOM 979 N N . ASN A 1 130 ? 10.698 4.017 -14.542 1.00 93.12 130 ASN A N 1
ATOM 980 C CA . ASN A 1 130 ? 9.316 4.151 -15.003 1.00 93.12 130 ASN A CA 1
ATOM 981 C C . ASN A 1 130 ? 8.447 2.936 -14.630 1.00 93.12 130 ASN A C 1
ATOM 983 O O . ASN A 1 130 ? 7.273 3.111 -14.307 1.00 93.12 130 ASN A O 1
ATOM 987 N N . ILE A 1 131 ? 9.005 1.720 -14.655 1.00 91.12 131 ILE A N 1
ATOM 988 C CA . ILE A 1 131 ? 8.306 0.506 -14.203 1.00 91.12 131 ILE A CA 1
ATOM 989 C C . ILE A 1 131 ? 7.983 0.597 -12.708 1.00 91.12 131 ILE A C 1
ATOM 991 O O . ILE A 1 131 ? 6.873 0.252 -12.306 1.00 91.12 131 ILE A O 1
ATOM 995 N N . GLU A 1 132 ? 8.917 1.075 -11.887 1.00 93.25 132 GLU A N 1
ATOM 996 C CA . GLU A 1 132 ? 8.696 1.206 -10.444 1.00 93.25 132 GLU A CA 1
ATOM 997 C C . GLU A 1 132 ? 7.598 2.233 -10.123 1.00 93.25 132 GLU A C 1
ATOM 999 O O . GLU A 1 132 ? 6.720 1.981 -9.297 1.00 93.25 132 GLU A O 1
ATOM 1004 N N . GLU A 1 133 ? 7.574 3.363 -10.836 1.00 95.75 133 GLU A N 1
ATOM 1005 C CA . GLU A 1 133 ? 6.489 4.346 -10.726 1.00 95.75 133 GLU A CA 1
ATOM 1006 C C . GLU A 1 133 ? 5.123 3.750 -11.106 1.00 95.75 133 GLU A C 1
ATOM 1008 O O . GLU A 1 133 ? 4.133 3.976 -10.408 1.00 95.75 133 GLU A O 1
ATOM 1013 N N . LEU A 1 134 ? 5.061 2.942 -12.169 1.00 96.00 134 LEU A N 1
ATOM 1014 C CA . LEU A 1 134 ? 3.839 2.237 -12.564 1.00 96.00 134 LEU A CA 1
ATOM 1015 C C . LEU A 1 134 ? 3.389 1.219 -11.510 1.00 96.00 134 LEU A C 1
ATOM 1017 O O . LEU A 1 134 ? 2.207 1.182 -11.178 1.00 96.00 134 LEU A O 1
ATOM 1021 N N . LYS A 1 135 ? 4.310 0.439 -10.931 1.00 94.62 135 LYS A N 1
ATOM 1022 C CA . LYS A 1 135 ? 4.000 -0.496 -9.833 1.00 94.62 135 LYS A CA 1
ATOM 1023 C C . LYS A 1 135 ? 3.453 0.222 -8.604 1.00 94.62 135 LYS A C 1
ATOM 1025 O O . LYS A 1 135 ? 2.532 -0.275 -7.958 1.00 94.62 135 LYS A O 1
ATOM 1030 N N . LYS A 1 136 ? 3.979 1.408 -8.294 1.00 96.88 136 LYS A N 1
ATOM 1031 C CA . LYS A 1 136 ? 3.433 2.248 -7.227 1.00 96.88 136 LYS A CA 1
ATOM 1032 C C . LYS A 1 136 ? 1.988 2.655 -7.526 1.00 96.88 136 LYS A C 1
ATOM 1034 O O . LYS A 1 136 ? 1.132 2.474 -6.665 1.00 96.88 136 LYS A O 1
ATOM 1039 N N . ILE A 1 137 ? 1.703 3.145 -8.736 1.00 97.31 137 ILE A N 1
ATOM 1040 C CA . ILE A 1 137 ? 0.333 3.509 -9.139 1.00 97.31 137 ILE A CA 1
ATOM 1041 C C . ILE A 1 137 ? -0.595 2.289 -9.104 1.00 97.31 137 ILE A C 1
ATOM 1043 O O . ILE A 1 137 ? -1.716 2.401 -8.619 1.00 97.31 137 ILE A O 1
ATOM 1047 N N . ASN A 1 138 ? -0.121 1.125 -9.558 1.00 97.31 138 ASN A N 1
ATOM 1048 C CA . ASN A 1 138 ? -0.857 -0.136 -9.497 1.00 97.31 138 ASN A CA 1
ATOM 1049 C C . ASN A 1 138 ? -1.323 -0.443 -8.063 1.00 97.31 138 ASN A C 1
ATOM 1051 O O . ASN A 1 138 ? -2.519 -0.593 -7.811 1.00 97.31 138 ASN A O 1
ATOM 1055 N N . ASN A 1 139 ? -0.387 -0.454 -7.110 1.00 97.38 139 ASN A N 1
ATOM 1056 C CA . ASN A 1 139 ? -0.692 -0.726 -5.706 1.00 97.38 139 ASN A CA 1
ATOM 1057 C C . ASN A 1 139 ? -1.645 0.320 -5.109 1.00 97.38 139 ASN A C 1
ATOM 1059 O O . ASN A 1 139 ? -2.588 -0.036 -4.406 1.00 97.38 139 ASN A O 1
ATOM 1063 N N . GLU A 1 140 ? -1.423 1.607 -5.392 1.00 98.06 140 GLU A N 1
ATOM 1064 C CA . GLU A 1 140 ? -2.295 2.678 -4.899 1.00 98.06 140 GLU A CA 1
ATOM 1065 C C . GLU A 1 140 ? -3.721 2.567 -5.469 1.00 98.06 140 GLU A C 1
ATOM 1067 O O . GLU A 1 140 ? -4.684 2.769 -4.729 1.00 98.06 140 GLU A O 1
ATOM 1072 N N . ALA A 1 141 ? -3.884 2.201 -6.745 1.00 97.94 141 ALA A N 1
ATOM 1073 C CA . ALA A 1 141 ? -5.193 1.988 -7.363 1.00 97.94 141 ALA A CA 1
ATOM 1074 C C . ALA A 1 141 ? -5.926 0.778 -6.765 1.00 97.94 141 ALA A C 1
ATOM 1076 O O . ALA A 1 141 ? -7.111 0.872 -6.436 1.00 97.94 141 ALA A O 1
ATOM 1077 N N . PHE A 1 142 ? -5.213 -0.329 -6.552 1.00 97.50 142 PHE A N 1
ATOM 1078 C CA . PHE A 1 142 ? -5.757 -1.527 -5.918 1.00 97.50 142 PHE A CA 1
ATOM 1079 C C . PHE A 1 142 ? -6.246 -1.264 -4.486 1.00 97.50 142 PHE A C 1
ATOM 1081 O O . PHE A 1 142 ? -7.366 -1.632 -4.124 1.00 97.50 142 PHE A O 1
ATOM 1088 N N . GLU A 1 143 ? -5.437 -0.592 -3.666 1.00 98.25 143 GLU A N 1
ATOM 1089 C CA . GLU A 1 143 ? -5.819 -0.265 -2.289 1.00 98.25 143 GLU A CA 1
ATOM 1090 C C . GLU A 1 143 ? -6.940 0.783 -2.231 1.00 98.25 143 GLU A C 1
ATOM 1092 O O . GLU A 1 143 ? -7.812 0.713 -1.357 1.00 98.25 143 GLU A O 1
ATOM 1097 N N . LEU A 1 144 ? -6.985 1.714 -3.191 1.00 98.19 144 LEU A N 1
ATOM 1098 C CA . LEU A 1 144 ? -8.098 2.651 -3.311 1.00 98.19 144 LEU A CA 1
ATOM 1099 C C . LEU A 1 144 ? -9.411 1.923 -3.634 1.00 98.19 144 LEU A C 1
ATOM 1101 O O . LEU A 1 144 ? -10.407 2.182 -2.965 1.00 98.19 144 LEU A O 1
ATOM 1105 N N . SER A 1 145 ? -9.407 0.967 -4.570 1.00 98.25 145 SER A N 1
ATOM 1106 C CA . SER A 1 145 ? -10.583 0.140 -4.896 1.00 98.25 145 SER A CA 1
ATOM 1107 C C . SER A 1 145 ? -11.149 -0.567 -3.655 1.00 98.25 145 SER A C 1
ATOM 1109 O O . SER A 1 145 ? -12.342 -0.476 -3.352 1.00 98.25 145 SER A O 1
ATOM 1111 N N . LYS A 1 146 ? -10.280 -1.200 -2.854 1.00 98.19 146 LYS A N 1
ATOM 1112 C CA . LYS A 1 146 ? -10.686 -1.823 -1.582 1.00 98.19 146 LYS A CA 1
ATOM 1113 C C . LYS A 1 146 ? -11.262 -0.814 -0.596 1.00 98.19 146 LYS A C 1
ATOM 1115 O O . LYS A 1 146 ? -12.242 -1.112 0.086 1.00 98.19 146 LYS A O 1
ATOM 1120 N N . THR A 1 147 ? -10.632 0.354 -0.494 1.00 97.69 147 THR A N 1
ATOM 1121 C CA . THR A 1 147 ? -11.061 1.421 0.414 1.00 97.69 147 THR A CA 1
ATOM 1122 C C . THR A 1 147 ? -12.452 1.915 0.043 1.00 97.69 147 THR A C 1
ATOM 1124 O O . THR A 1 147 ? -13.294 2.023 0.927 1.00 97.69 147 THR A O 1
ATOM 1127 N N . VAL A 1 148 ? -12.723 2.133 -1.246 1.00 97.69 148 VAL A N 1
ATOM 1128 C CA . VAL A 1 148 ? -14.045 2.530 -1.750 1.00 97.69 148 VAL A CA 1
ATOM 1129 C C . VAL A 1 148 ? -15.100 1.505 -1.342 1.00 97.69 148 VAL A C 1
ATOM 1131 O O . VAL A 1 148 ? -16.049 1.855 -0.644 1.00 97.69 148 VAL A O 1
ATOM 1134 N N . ASN A 1 149 ? -14.889 0.228 -1.676 1.00 97.38 149 ASN A N 1
ATOM 1135 C CA . ASN A 1 149 ? -15.826 -0.849 -1.345 1.00 97.38 149 ASN A CA 1
ATOM 1136 C C . ASN A 1 149 ? -16.084 -0.967 0.162 1.00 97.38 149 ASN A C 1
ATOM 1138 O O . ASN A 1 149 ? -17.223 -1.139 0.603 1.00 97.38 149 ASN A O 1
ATOM 1142 N N . LYS A 1 150 ? -15.032 -0.831 0.977 1.00 96.75 150 LYS A N 1
ATOM 1143 C CA . LYS A 1 150 ? -15.163 -0.824 2.435 1.00 96.75 150 LYS A CA 1
ATOM 1144 C C . LYS A 1 150 ? -15.981 0.375 2.918 1.00 96.75 150 LYS A C 1
ATOM 1146 O O . LYS A 1 150 ? -16.861 0.187 3.752 1.00 96.75 150 LYS A O 1
ATOM 1151 N N . THR A 1 151 ? -15.707 1.577 2.414 1.00 95.94 151 THR A N 1
ATOM 1152 C CA . THR A 1 151 ? -16.433 2.792 2.802 1.00 95.94 151 THR A CA 1
ATOM 1153 C C . THR A 1 151 ? -17.907 2.698 2.426 1.00 95.94 151 THR A C 1
ATOM 1155 O O . THR A 1 151 ? -18.742 2.989 3.276 1.00 95.94 151 THR A O 1
ATOM 1158 N N . ILE A 1 152 ? -18.243 2.216 1.222 1.00 95.56 152 ILE A N 1
ATOM 1159 C CA . ILE A 1 152 ? -19.636 1.952 0.815 1.00 95.56 152 ILE A CA 1
ATOM 1160 C C . ILE A 1 152 ? -20.304 1.035 1.846 1.00 95.56 152 ILE A C 1
ATOM 1162 O O . ILE A 1 152 ? -21.292 1.418 2.466 1.00 95.56 152 ILE A O 1
ATOM 1166 N N . ALA A 1 153 ? -19.715 -0.137 2.110 1.00 95.44 153 ALA A N 1
ATOM 1167 C CA . ALA A 1 153 ? -20.281 -1.116 3.036 1.00 95.44 153 ALA A CA 1
ATOM 1168 C C . ALA A 1 153 ? -20.399 -0.604 4.484 1.00 95.44 153 ALA A C 1
ATOM 1170 O O . ALA A 1 153 ? -21.245 -1.075 5.245 1.00 95.44 153 ALA A O 1
ATOM 1171 N N . GLU A 1 154 ? -19.532 0.316 4.910 1.00 93.94 154 GLU A N 1
ATOM 1172 C CA . GLU A 1 154 ? -19.624 0.951 6.225 1.00 93.94 154 GLU A CA 1
ATOM 1173 C C . GLU A 1 154 ? -20.724 2.011 6.279 1.00 93.94 154 GLU A C 1
ATOM 1175 O O . GLU A 1 154 ? -21.489 2.018 7.245 1.00 93.94 154 GLU A O 1
ATOM 1180 N N . VAL A 1 155 ? -20.844 2.846 5.245 1.00 93.75 155 VAL A N 1
ATOM 1181 C CA . VAL A 1 155 ? -21.891 3.870 5.139 1.00 93.75 155 VAL A CA 1
ATOM 1182 C C . VAL A 1 155 ? -23.275 3.228 5.074 1.00 93.75 155 VAL A C 1
ATOM 1184 O O . VAL A 1 155 ? -24.156 3.613 5.843 1.00 93.75 155 VAL A O 1
ATOM 1187 N N . GLU A 1 156 ? -23.448 2.173 4.274 1.00 93.56 156 GLU A N 1
ATOM 1188 C CA . GLU A 1 156 ? -24.731 1.472 4.104 1.00 93.56 156 GLU A CA 1
ATOM 1189 C C . GLU A 1 156 ? -25.298 0.842 5.378 1.00 93.56 156 GLU A C 1
ATOM 1191 O O . GLU A 1 156 ? -26.506 0.624 5.481 1.00 93.56 156 GLU A O 1
ATOM 1196 N N . LYS A 1 157 ? -24.456 0.556 6.377 1.00 91.75 157 LYS A N 1
ATOM 1197 C CA . LYS A 1 157 ? -24.926 0.011 7.661 1.00 91.75 157 LYS A CA 1
ATOM 1198 C C . LYS A 1 157 ? -25.819 0.989 8.421 1.00 91.75 157 LYS A C 1
ATOM 1200 O O . LYS A 1 157 ? -26.617 0.541 9.243 1.00 91.75 157 LYS A O 1
ATOM 1205 N N . LYS A 1 158 ? -25.651 2.296 8.196 1.00 89.62 158 LYS A N 1
ATOM 1206 C CA . LYS A 1 158 ? -26.350 3.359 8.935 1.00 89.62 158 LYS A CA 1
ATOM 1207 C C . LYS A 1 158 ? -27.149 4.277 8.016 1.00 89.62 158 LYS A C 1
ATOM 1209 O O . LYS A 1 158 ? -28.270 4.647 8.357 1.00 89.62 158 LYS A O 1
ATOM 1214 N N . PHE A 1 159 ? -26.604 4.611 6.853 1.00 92.38 159 PHE A N 1
ATOM 1215 C CA . PHE A 1 159 ? -27.205 5.538 5.905 1.00 92.38 159 PHE A CA 1
ATOM 1216 C C . PHE A 1 159 ? -27.596 4.809 4.630 1.00 92.38 159 PHE A C 1
ATOM 1218 O O . PHE A 1 159 ? -26.814 4.054 4.060 1.00 92.38 159 PHE A O 1
ATOM 1225 N N . LYS A 1 160 ? -28.814 5.059 4.149 1.00 91.88 160 LYS A N 1
ATOM 1226 C CA . LYS A 1 160 ? -29.227 4.550 2.845 1.00 91.88 160 LYS A CA 1
ATOM 1227 C C . LYS A 1 160 ? -28.484 5.321 1.754 1.00 91.88 160 LYS A C 1
ATOM 1229 O O . LYS A 1 160 ? -28.665 6.530 1.632 1.00 91.88 160 LYS A O 1
ATOM 1234 N N . ILE A 1 161 ? -27.710 4.608 0.945 1.00 92.50 161 ILE A N 1
ATOM 1235 C CA . ILE A 1 161 ? -27.141 5.136 -0.293 1.00 92.50 161 ILE A CA 1
ATOM 1236 C C . ILE A 1 161 ? -28.183 4.946 -1.401 1.00 92.50 161 ILE A C 1
ATOM 1238 O O . ILE A 1 161 ? -28.871 3.928 -1.444 1.00 92.50 161 ILE A O 1
ATOM 1242 N N . ASP A 1 162 ? -28.353 5.950 -2.260 1.00 93.56 162 ASP A N 1
ATOM 1243 C CA . ASP A 1 162 ? -29.184 5.814 -3.457 1.00 93.56 162 ASP A CA 1
ATOM 1244 C C . ASP A 1 162 ? -28.627 4.711 -4.370 1.00 93.56 162 ASP A C 1
ATOM 1246 O O . ASP A 1 162 ? -27.424 4.683 -4.624 1.00 93.56 162 ASP A O 1
ATOM 1250 N N . ASP A 1 163 ? -29.488 3.824 -4.874 1.00 94.00 163 ASP A N 1
ATOM 1251 C CA . ASP A 1 163 ? -29.063 2.628 -5.617 1.00 94.00 163 ASP A CA 1
ATOM 1252 C C . ASP A 1 163 ? -28.226 2.987 -6.856 1.00 94.00 163 ASP A C 1
ATOM 1254 O O . ASP A 1 163 ? -27.226 2.332 -7.146 1.00 94.00 163 ASP A O 1
ATOM 1258 N N . LYS A 1 164 ? -28.584 4.071 -7.560 1.00 93.25 164 LYS A N 1
ATOM 1259 C CA . LYS A 1 164 ? -27.848 4.521 -8.747 1.00 93.25 164 LYS A CA 1
ATOM 1260 C C . LYS A 1 164 ? -26.497 5.115 -8.366 1.00 93.25 164 LYS A C 1
ATOM 1262 O O . LYS A 1 164 ? -25.512 4.899 -9.067 1.00 93.25 164 LYS A O 1
ATOM 1267 N N . PHE A 1 165 ? -26.434 5.873 -7.273 1.00 92.81 165 PHE A N 1
ATOM 1268 C CA . PHE A 1 165 ? -25.159 6.398 -6.788 1.00 92.81 165 PHE A CA 1
ATOM 1269 C C . PHE A 1 165 ? -24.245 5.281 -6.273 1.00 92.81 165 PHE A C 1
ATOM 1271 O O . PHE A 1 165 ? -23.050 5.287 -6.556 1.00 92.81 165 PHE A O 1
ATOM 1278 N N . LYS A 1 166 ? -24.804 4.279 -5.589 1.00 93.75 166 LYS A N 1
ATOM 1279 C CA . LYS A 1 166 ? -24.074 3.082 -5.167 1.00 93.75 166 LYS A CA 1
ATOM 1280 C C . LYS A 1 166 ? -23.460 2.354 -6.362 1.00 93.75 166 LYS A C 1
ATOM 1282 O O . LYS A 1 166 ? -22.259 2.111 -6.353 1.00 93.75 166 LYS A O 1
ATOM 1287 N N . GLU A 1 167 ? -24.252 2.086 -7.399 1.00 95.12 167 GLU A N 1
ATOM 1288 C CA . GLU A 1 167 ? -23.773 1.447 -8.631 1.00 95.12 167 GLU A CA 1
ATOM 1289 C C . GLU A 1 167 ? -22.616 2.242 -9.265 1.00 95.12 167 GLU A C 1
ATOM 1291 O O . GLU A 1 167 ? -21.637 1.667 -9.734 1.00 95.12 167 GLU A O 1
ATOM 1296 N N . GLN A 1 168 ? -22.669 3.579 -9.242 1.00 94.88 168 GLN A N 1
ATOM 1297 C CA . GLN A 1 168 ? -21.564 4.417 -9.723 1.00 94.88 168 GLN A CA 1
ATOM 1298 C C . GLN A 1 168 ? -20.284 4.260 -8.891 1.00 94.88 168 GLN A C 1
ATOM 1300 O O . GLN A 1 168 ? -19.192 4.274 -9.456 1.00 94.88 168 GLN A O 1
ATOM 1305 N N . LEU A 1 169 ? -20.398 4.112 -7.571 1.00 95.19 169 LEU A N 1
ATOM 1306 C CA . LEU A 1 169 ? -19.248 3.921 -6.687 1.00 95.19 169 LEU A CA 1
ATOM 1307 C C . LEU A 1 169 ? -18.652 2.512 -6.797 1.00 95.19 169 LEU A C 1
ATOM 1309 O O . LEU A 1 169 ? -17.432 2.363 -6.743 1.00 95.19 169 LEU A O 1
ATOM 1313 N N . GLU A 1 170 ? -19.493 1.494 -6.984 1.00 94.94 170 GLU A N 1
ATOM 1314 C CA . GLU A 1 170 ? -19.052 0.122 -7.259 1.00 94.94 170 GLU A CA 1
ATOM 1315 C C . GLU A 1 170 ? -18.309 0.059 -8.600 1.00 94.94 170 GLU A C 1
ATOM 1317 O O . GLU A 1 170 ? -17.173 -0.409 -8.644 1.00 94.94 170 GLU A O 1
ATOM 1322 N N . ASN A 1 171 ? -18.864 0.665 -9.657 1.00 96.31 171 ASN A N 1
ATOM 1323 C CA . ASN A 1 171 ? -18.181 0.793 -10.949 1.00 96.31 171 ASN A CA 1
ATOM 1324 C C . ASN A 1 171 ? -16.856 1.565 -10.831 1.00 96.31 171 ASN A C 1
ATOM 1326 O O . ASN A 1 171 ? -15.861 1.179 -11.435 1.00 96.31 171 ASN A O 1
ATOM 1330 N N . PHE A 1 172 ? -16.803 2.625 -10.018 1.00 97.62 172 PHE A N 1
ATOM 1331 C CA . PHE A 1 172 ? -15.560 3.353 -9.750 1.00 97.62 172 PHE A CA 1
ATOM 1332 C C . PHE A 1 172 ? -14.491 2.458 -9.095 1.00 97.62 172 PHE A C 1
ATOM 1334 O O . PHE A 1 172 ? -13.310 2.538 -9.446 1.00 97.62 172 PHE A O 1
ATOM 1341 N N . ALA A 1 173 ? -14.882 1.601 -8.146 1.00 96.94 173 ALA A N 1
ATOM 1342 C CA . ALA A 1 173 ? -13.974 0.642 -7.521 1.00 96.94 173 ALA A CA 1
ATOM 1343 C C . ALA A 1 173 ? -13.518 -0.448 -8.505 1.00 96.94 173 ALA A C 1
ATOM 1345 O O . ALA A 1 173 ? -12.346 -0.841 -8.472 1.00 96.94 173 ALA A O 1
ATOM 1346 N N . ASP A 1 174 ? -14.408 -0.907 -9.382 1.00 97.56 174 ASP A N 1
ATOM 1347 C CA . ASP A 1 174 ? -14.099 -1.892 -10.419 1.00 97.56 174 ASP A CA 1
ATOM 1348 C C . ASP A 1 174 ? -13.160 -1.319 -11.487 1.00 97.56 174 ASP A C 1
ATOM 1350 O O . ASP A 1 174 ? -12.172 -1.970 -11.824 1.00 97.56 174 ASP A O 1
ATOM 1354 N N . ASP A 1 175 ? -13.367 -0.076 -11.932 1.00 97.31 175 ASP A N 1
ATOM 1355 C CA . ASP A 1 175 ? -12.468 0.627 -12.859 1.00 97.31 175 ASP A CA 1
ATOM 1356 C C . ASP A 1 175 ? -11.046 0.747 -12.286 1.00 97.31 175 ASP A C 1
ATOM 1358 O O . ASP A 1 175 ? -10.051 0.565 -12.995 1.00 97.31 175 ASP A O 1
ATOM 1362 N N . LEU A 1 176 ? -10.929 1.028 -10.982 1.00 98.12 176 LEU A N 1
ATOM 1363 C CA . LEU A 1 176 ? -9.642 1.052 -10.282 1.00 98.12 176 LEU A CA 1
ATOM 1364 C C . LEU A 1 176 ? -8.953 -0.316 -10.288 1.00 98.12 176 LEU A C 1
ATOM 1366 O O . LEU A 1 176 ? -7.744 -0.401 -10.527 1.00 98.12 176 LEU A O 1
ATOM 1370 N N . LEU A 1 177 ? -9.715 -1.380 -10.029 1.00 97.25 177 LEU A N 1
ATOM 1371 C CA . LEU A 1 177 ? -9.209 -2.749 -9.990 1.00 97.25 177 LEU A CA 1
ATOM 1372 C C . LEU A 1 177 ? -8.815 -3.253 -11.383 1.00 97.25 177 LEU A C 1
ATOM 1374 O O . LEU A 1 177 ? -7.764 -3.878 -11.537 1.00 97.25 177 LEU A O 1
ATOM 1378 N N . ASP A 1 178 ? -9.630 -2.971 -12.395 1.00 96.81 178 ASP A N 1
ATOM 1379 C CA . ASP A 1 178 ? -9.346 -3.336 -13.779 1.00 96.81 178 ASP A CA 1
ATOM 1380 C C . ASP A 1 178 ? -8.090 -2.620 -14.278 1.00 96.81 178 ASP A C 1
ATOM 1382 O O . ASP A 1 178 ? -7.169 -3.252 -14.800 1.00 96.81 178 ASP A O 1
ATOM 1386 N N . LYS A 1 179 ? -7.968 -1.313 -14.012 1.00 95.12 179 LYS A N 1
ATOM 1387 C CA . LYS A 1 179 ? -6.765 -0.573 -14.399 1.00 95.12 179 LYS A CA 1
ATOM 1388 C C . LYS A 1 179 ? -5.515 -1.059 -13.671 1.00 95.12 179 LYS A C 1
ATOM 1390 O O . LYS A 1 179 ? -4.454 -1.130 -14.286 1.00 95.12 179 LYS A O 1
ATOM 1395 N N . SER A 1 180 ? -5.630 -1.414 -12.392 1.00 95.88 180 SER A N 1
ATOM 1396 C CA . SER A 1 180 ? -4.553 -2.049 -11.623 1.00 95.88 180 SER A CA 1
ATOM 1397 C C . SER A 1 180 ? -4.046 -3.321 -12.323 1.00 95.88 180 SER A C 1
ATOM 1399 O O . SER A 1 180 ? -2.845 -3.444 -12.579 1.00 95.88 180 SER A O 1
ATOM 1401 N N . ARG A 1 181 ? -4.951 -4.206 -12.763 1.00 95.12 181 ARG A N 1
ATOM 1402 C CA . ARG A 1 181 ? -4.590 -5.408 -13.539 1.00 95.12 181 ARG A CA 1
ATOM 1403 C C . ARG A 1 181 ? -3.922 -5.067 -14.870 1.00 95.12 181 ARG A C 1
ATOM 1405 O O . ARG A 1 181 ? -2.875 -5.631 -15.171 1.00 95.12 181 ARG A O 1
ATOM 1412 N N . GLN A 1 182 ? -4.455 -4.096 -15.618 1.00 94.94 182 GLN A N 1
ATOM 1413 C CA . GLN A 1 182 ? -3.841 -3.642 -16.875 1.00 94.94 182 GLN A CA 1
ATOM 1414 C C . GLN A 1 182 ? -2.398 -3.148 -16.670 1.00 94.94 182 GLN A C 1
ATOM 1416 O O . GLN A 1 182 ? -1.535 -3.400 -17.509 1.00 94.94 182 GLN A O 1
ATOM 1421 N N . ILE A 1 183 ? -2.112 -2.440 -15.570 1.00 94.56 183 ILE A N 1
ATOM 1422 C CA . ILE A 1 183 ? -0.752 -1.974 -15.256 1.00 94.56 183 ILE A CA 1
ATOM 1423 C C . ILE A 1 183 ? 0.165 -3.157 -14.920 1.00 94.56 183 ILE A C 1
ATOM 1425 O O . ILE A 1 183 ? 1.314 -3.189 -15.368 1.00 94.56 183 ILE A O 1
ATOM 1429 N N . ASP A 1 184 ? -0.318 -4.128 -14.147 1.00 92.75 184 ASP A N 1
ATOM 1430 C CA . ASP A 1 184 ? 0.457 -5.316 -13.776 1.00 92.75 184 ASP A CA 1
ATOM 1431 C C . ASP A 1 184 ? 0.826 -6.161 -15.007 1.00 92.75 184 ASP A C 1
ATOM 1433 O O . ASP A 1 184 ? 1.994 -6.506 -15.222 1.00 92.75 184 ASP A O 1
ATOM 1437 N N . GLU A 1 185 ? -0.150 -6.390 -15.888 1.00 91.19 185 GLU A N 1
ATOM 1438 C CA . GLU A 1 185 ? 0.049 -7.054 -17.176 1.00 91.19 185 GLU A CA 1
ATOM 1439 C C . GLU A 1 185 ? 1.049 -6.285 -18.046 1.00 91.19 185 GLU A C 1
ATOM 1441 O O . GLU A 1 185 ? 2.027 -6.860 -18.532 1.00 91.19 185 GLU A O 1
ATOM 1446 N N . PHE A 1 186 ? 0.865 -4.968 -18.186 1.00 90.56 186 PHE A N 1
ATOM 1447 C CA . PHE A 1 186 ? 1.742 -4.125 -18.996 1.00 90.56 186 PHE A CA 1
ATOM 1448 C C . PHE A 1 186 ? 3.189 -4.148 -18.495 1.00 90.56 186 PHE A C 1
ATOM 1450 O O . PHE A 1 186 ? 4.120 -4.321 -19.286 1.00 90.56 186 PHE A O 1
ATOM 1457 N N . THR A 1 187 ? 3.406 -3.999 -17.186 1.00 87.62 187 THR A N 1
ATOM 1458 C CA . THR A 1 187 ? 4.759 -3.989 -16.600 1.00 87.62 187 THR A CA 1
ATOM 1459 C C . THR A 1 187 ? 5.441 -5.358 -16.682 1.00 87.62 187 THR A C 1
ATOM 1461 O O . THR A 1 187 ? 6.656 -5.426 -16.900 1.00 87.62 187 THR A O 1
ATOM 1464 N N . THR A 1 188 ? 4.675 -6.449 -16.600 1.00 84.75 188 THR A N 1
ATOM 1465 C CA . THR A 1 188 ? 5.180 -7.818 -16.777 1.00 84.75 188 THR A CA 1
ATOM 1466 C C . THR A 1 188 ? 5.597 -8.089 -18.226 1.00 84.75 188 THR A C 1
ATOM 1468 O O . THR A 1 188 ? 6.711 -8.562 -18.474 1.00 84.75 188 THR A O 1
ATOM 1471 N N . VAL A 1 189 ? 4.752 -7.730 -19.199 1.00 80.75 189 VAL A N 1
ATOM 1472 C CA . VAL A 1 189 ? 5.046 -7.885 -20.637 1.00 80.75 189 VAL A CA 1
ATOM 1473 C C . VAL A 1 189 ? 6.239 -7.018 -21.047 1.00 80.75 189 VAL A C 1
ATOM 1475 O O . VAL A 1 189 ? 7.177 -7.503 -21.677 1.00 80.75 189 VAL A O 1
ATOM 1478 N N . THR A 1 190 ? 6.270 -5.763 -20.595 1.00 73.56 190 THR A N 1
ATOM 1479 C CA . THR A 1 190 ? 7.385 -4.828 -20.828 1.00 73.56 190 THR A CA 1
ATOM 1480 C C . THR A 1 190 ? 8.730 -5.382 -20.348 1.00 73.56 190 THR A C 1
ATOM 1482 O O . THR A 1 190 ? 9.768 -5.120 -20.951 1.00 73.56 190 THR A O 1
ATOM 1485 N N . SER A 1 191 ? 8.727 -6.170 -19.271 1.00 66.69 191 SER A N 1
ATOM 1486 C CA . SER A 1 191 ? 9.948 -6.753 -18.704 1.00 66.69 191 SER A CA 1
ATOM 1487 C C . SER A 1 191 ? 10.488 -7.949 -19.502 1.00 66.69 191 SER A C 1
ATOM 1489 O O . SER A 1 191 ? 11.590 -8.414 -19.217 1.00 66.69 191 SER A O 1
ATOM 1491 N N . THR A 1 192 ? 9.729 -8.468 -20.474 1.00 67.12 192 THR A N 1
ATOM 1492 C CA . THR A 1 192 ? 10.031 -9.733 -21.169 1.00 67.12 192 THR A CA 1
ATOM 1493 C C . THR A 1 192 ? 10.019 -9.639 -22.696 1.00 67.12 192 THR A C 1
ATOM 1495 O O . THR A 1 192 ? 10.599 -10.501 -23.354 1.00 67.12 192 THR A O 1
ATOM 1498 N N . GLN A 1 193 ? 9.398 -8.611 -23.279 1.00 68.81 193 GLN A N 1
ATOM 1499 C CA . GLN A 1 193 ? 9.236 -8.489 -24.727 1.00 68.81 193 GLN A CA 1
ATOM 1500 C C . GLN A 1 193 ? 10.438 -7.813 -25.412 1.00 68.81 193 GLN A C 1
ATOM 1502 O O . GLN A 1 193 ? 10.798 -6.674 -25.109 1.00 68.81 193 GLN A O 1
ATOM 1507 N N . GLU A 1 194 ? 11.017 -8.483 -26.412 1.00 56.97 194 GLU A N 1
ATOM 1508 C CA . GLU A 1 194 ? 11.964 -7.860 -27.343 1.00 56.97 194 GLU A CA 1
ATOM 1509 C C . GLU A 1 194 ? 11.239 -6.845 -28.246 1.00 56.97 194 GLU A C 1
ATOM 1511 O O . GLU A 1 194 ? 10.208 -7.149 -28.844 1.00 56.97 194 GLU A O 1
ATOM 1516 N N . GLY A 1 195 ? 11.783 -5.628 -28.359 1.00 61.34 195 GLY A N 1
ATOM 1517 C CA . GLY A 1 195 ? 11.263 -4.576 -29.246 1.00 61.34 195 GLY A CA 1
ATOM 1518 C C . GLY A 1 195 ? 10.448 -3.470 -28.569 1.00 61.34 195 GLY A C 1
ATOM 1519 O O . GLY A 1 195 ? 10.139 -2.480 -29.227 1.00 61.34 195 GLY A O 1
ATOM 1520 N N . PHE A 1 196 ? 10.162 -3.575 -27.270 1.00 70.06 196 PHE A N 1
ATOM 1521 C CA . PHE A 1 196 ? 9.450 -2.531 -26.532 1.00 70.06 196 PHE A CA 1
ATOM 1522 C C . PHE A 1 196 ? 10.280 -1.237 -26.402 1.00 70.06 196 PHE A C 1
ATOM 1524 O O . PHE A 1 196 ? 11.474 -1.252 -26.058 1.00 70.06 196 PHE A O 1
ATOM 1531 N N . THR A 1 197 ? 9.664 -0.090 -26.699 1.00 82.12 197 THR A N 1
ATOM 1532 C CA . THR A 1 197 ? 10.354 1.205 -26.704 1.00 82.12 197 THR A CA 1
ATOM 1533 C C . THR A 1 197 ? 10.167 1.962 -25.391 1.00 82.12 197 THR A C 1
ATOM 1535 O O . THR A 1 197 ? 9.131 1.914 -24.736 1.00 82.12 197 THR A O 1
ATOM 1538 N N . LEU A 1 198 ? 11.186 2.737 -25.010 1.00 85.88 198 LEU A N 1
ATOM 1539 C CA . LEU A 1 198 ? 11.094 3.638 -23.858 1.00 85.88 198 LEU A CA 1
ATOM 1540 C C . LEU A 1 198 ? 9.968 4.679 -24.035 1.00 85.88 198 LEU A C 1
ATOM 1542 O O . LEU A 1 198 ? 9.346 5.070 -23.055 1.00 85.88 198 LEU A O 1
ATOM 1546 N N . ALA A 1 199 ? 9.678 5.088 -25.273 1.00 88.88 199 ALA A N 1
ATOM 1547 C CA . ALA A 1 199 ? 8.617 6.046 -25.573 1.00 88.88 199 ALA A CA 1
ATOM 1548 C C . ALA A 1 199 ? 7.214 5.483 -25.282 1.00 88.88 199 ALA A C 1
ATOM 1550 O O . ALA A 1 199 ? 6.377 6.185 -24.717 1.00 88.88 199 ALA A O 1
ATOM 1551 N N . GLU A 1 200 ? 6.962 4.211 -25.610 1.00 88.06 200 GLU A N 1
ATOM 1552 C CA . GLU A 1 200 ? 5.696 3.537 -25.282 1.00 88.06 200 GLU A CA 1
ATOM 1553 C C . GLU A 1 200 ? 5.489 3.442 -23.765 1.00 88.06 200 GLU A C 1
ATOM 1555 O O . GLU A 1 200 ? 4.397 3.728 -23.272 1.00 88.06 200 GLU A O 1
ATOM 1560 N N . LEU A 1 201 ? 6.551 3.129 -23.010 1.00 90.06 201 LEU A N 1
ATOM 1561 C CA . LEU A 1 201 ? 6.521 3.118 -21.544 1.00 90.06 201 LEU A CA 1
ATOM 1562 C C . LEU A 1 201 ? 6.162 4.480 -20.959 1.00 90.06 201 LEU A C 1
ATOM 1564 O O . LEU A 1 201 ? 5.339 4.579 -20.052 1.00 90.06 201 LEU A O 1
ATOM 1568 N N . GLU A 1 202 ? 6.820 5.526 -21.455 1.00 92.50 202 GLU A N 1
ATOM 1569 C CA . GLU A 1 202 ? 6.624 6.895 -20.987 1.00 92.50 202 GLU A CA 1
ATOM 1570 C C . GLU A 1 202 ? 5.202 7.373 -21.268 1.00 92.50 202 GLU A C 1
ATOM 1572 O O . GLU A 1 202 ? 4.562 7.919 -20.370 1.00 92.50 202 GLU A O 1
ATOM 1577 N N . SER A 1 203 ? 4.680 7.081 -22.461 1.00 92.94 203 SER A N 1
ATOM 1578 C CA . SER A 1 203 ? 3.304 7.410 -22.831 1.00 92.94 203 SER A CA 1
ATOM 1579 C C . SER A 1 203 ? 2.284 6.677 -21.955 1.00 92.94 203 SER A C 1
ATOM 1581 O O . SER A 1 203 ? 1.384 7.308 -21.396 1.00 92.94 203 SER A O 1
ATOM 1583 N N . PHE A 1 204 ? 2.446 5.363 -21.756 1.00 93.19 204 PHE A N 1
ATOM 1584 C CA . PHE A 1 204 ? 1.557 4.594 -20.882 1.00 93.19 204 PHE A CA 1
ATOM 1585 C C . PHE A 1 204 ? 1.594 5.111 -19.440 1.00 93.19 204 PHE A C 1
ATOM 1587 O O . PHE A 1 204 ? 0.546 5.262 -18.803 1.00 93.19 204 PHE A O 1
ATOM 1594 N N . LYS A 1 205 ? 2.790 5.436 -18.935 1.00 94.69 205 LYS A N 1
ATOM 1595 C CA . LYS A 1 205 ? 2.976 6.020 -17.605 1.00 94.69 205 LYS A CA 1
ATOM 1596 C C . LYS A 1 205 ? 2.259 7.355 -17.458 1.00 94.69 205 LYS A C 1
ATOM 1598 O O . LYS A 1 205 ? 1.559 7.554 -16.466 1.00 94.69 205 LYS A O 1
ATOM 1603 N N . GLU A 1 206 ? 2.414 8.261 -18.417 1.00 96.75 206 GLU A N 1
ATOM 1604 C CA . GLU A 1 206 ? 1.795 9.590 -18.384 1.00 96.75 206 GLU A CA 1
ATOM 1605 C C . GLU A 1 206 ? 0.263 9.507 -18.380 1.00 96.75 206 GLU A C 1
ATOM 1607 O O . GLU A 1 206 ? -0.396 10.118 -17.529 1.00 96.75 206 GLU A O 1
ATOM 1612 N N . ILE A 1 207 ? -0.301 8.685 -19.271 1.00 94.69 207 ILE A N 1
ATOM 1613 C CA . ILE A 1 207 ? -1.748 8.452 -19.357 1.00 94.69 207 ILE A CA 1
ATOM 1614 C C . ILE A 1 207 ? -2.267 7.859 -18.043 1.00 94.69 207 ILE A C 1
ATOM 1616 O O . ILE A 1 207 ? -3.239 8.357 -17.474 1.00 94.69 207 ILE A O 1
ATOM 1620 N N . THR A 1 208 ? -1.592 6.829 -17.528 1.00 96.44 208 THR A N 1
ATOM 1621 C CA . THR A 1 208 ? -1.981 6.142 -16.290 1.00 96.44 208 THR A CA 1
ATOM 1622 C C . THR A 1 208 ? -1.908 7.068 -15.077 1.00 96.44 208 THR A C 1
ATOM 1624 O O . THR A 1 208 ? -2.823 7.089 -14.257 1.00 96.44 208 THR A O 1
ATOM 1627 N N . THR A 1 209 ? -0.860 7.888 -14.985 1.00 97.50 209 THR A N 1
ATOM 1628 C CA . THR A 1 209 ? -0.689 8.870 -13.905 1.00 97.50 209 THR A CA 1
ATOM 1629 C C . THR A 1 209 ? -1.803 9.913 -13.924 1.00 97.50 209 THR A C 1
ATOM 1631 O O . THR A 1 209 ? -2.397 10.212 -12.886 1.00 97.50 209 THR A O 1
ATOM 1634 N N . THR A 1 210 ? -2.106 10.458 -15.104 1.00 97.31 210 THR A N 1
ATOM 1635 C CA . THR A 1 210 ? -3.153 11.475 -15.279 1.00 97.31 210 THR A CA 1
ATOM 1636 C C . THR A 1 210 ? -4.521 10.923 -14.895 1.00 97.31 210 THR A C 1
ATOM 1638 O O . THR A 1 210 ? -5.231 11.537 -14.098 1.00 97.31 210 THR A O 1
ATOM 1641 N N . TRP A 1 211 ? -4.856 9.735 -15.403 1.00 97.81 211 TRP A N 1
ATOM 1642 C CA . TRP A 1 211 ? -6.091 9.037 -15.058 1.00 97.81 211 TRP A CA 1
ATOM 1643 C C . TRP A 1 211 ? -6.198 8.789 -13.547 1.00 97.81 211 TRP A C 1
ATOM 1645 O O . TRP A 1 211 ? -7.201 9.158 -12.936 1.00 97.81 211 TRP A O 1
ATOM 1655 N N . PHE A 1 212 ? -5.148 8.257 -12.912 1.00 98.06 212 PHE A N 1
ATOM 1656 C CA . PHE A 1 212 ? -5.200 7.905 -11.492 1.00 98.06 212 PHE A CA 1
ATOM 1657 C C . PHE A 1 212 ? -5.329 9.135 -10.585 1.00 98.06 212 PHE A C 1
ATOM 1659 O O . PHE A 1 212 ? -6.047 9.114 -9.584 1.00 98.06 212 PHE A O 1
ATOM 1666 N N . ASN A 1 213 ? -4.680 10.244 -10.946 1.00 97.56 213 ASN A N 1
ATOM 1667 C CA . ASN A 1 213 ? -4.864 11.510 -10.239 1.00 97.56 213 ASN A CA 1
ATOM 1668 C C . ASN A 1 213 ? -6.305 12.026 -10.351 1.00 97.56 213 ASN A C 1
ATOM 1670 O O . ASN A 1 213 ? -6.843 12.501 -9.351 1.00 97.56 213 ASN A O 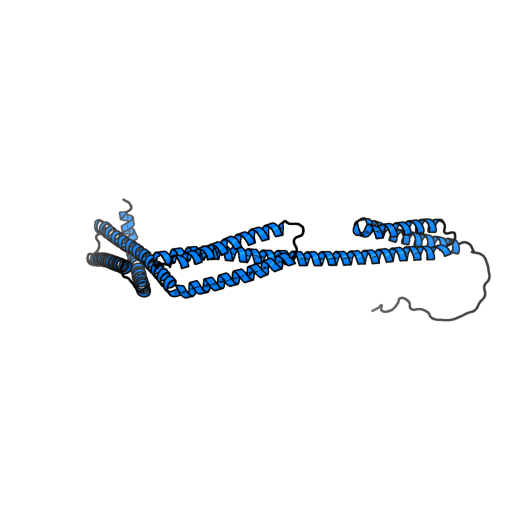1
ATOM 1674 N N . GLY A 1 214 ? -6.941 11.870 -11.518 1.00 96.56 214 GLY A N 1
ATOM 1675 C CA . GLY A 1 214 ? -8.366 12.154 -11.698 1.00 96.56 214 GLY A CA 1
ATOM 1676 C C . GLY A 1 214 ? -9.242 11.331 -10.751 1.00 96.56 214 GLY A C 1
ATOM 1677 O O . GLY A 1 214 ? -10.027 11.901 -9.997 1.00 96.56 214 GLY A O 1
ATOM 1678 N N . MET A 1 215 ? -9.029 10.012 -10.699 1.00 96.25 215 MET A N 1
ATOM 1679 C CA . MET A 1 215 ? -9.775 9.112 -9.806 1.00 96.25 215 MET A CA 1
ATOM 1680 C C . MET A 1 215 ? -9.621 9.510 -8.332 1.00 96.25 215 MET A C 1
ATOM 1682 O O . MET A 1 215 ? -10.612 9.624 -7.613 1.00 96.25 215 MET A O 1
ATOM 1686 N N . LYS A 1 216 ? -8.395 9.805 -7.877 1.00 97.62 216 LYS A N 1
ATOM 1687 C CA . LYS A 1 216 ? -8.155 10.281 -6.503 1.00 97.62 216 LYS A CA 1
ATOM 1688 C C . LYS A 1 216 ? -8.918 11.566 -6.187 1.00 97.62 216 LYS A C 1
ATOM 1690 O O . LYS A 1 216 ? -9.445 11.700 -5.087 1.00 97.62 216 LYS A O 1
ATOM 1695 N N . SER A 1 217 ? -8.963 12.514 -7.124 1.00 96.50 217 SER A N 1
ATOM 1696 C CA . SER A 1 217 ? -9.711 13.761 -6.941 1.00 96.50 217 SER A CA 1
ATOM 1697 C C . SER A 1 217 ? -11.220 13.533 -6.866 1.00 96.50 217 SER A C 1
ATOM 1699 O O . SER A 1 217 ? -11.862 14.131 -6.006 1.00 96.50 217 SER A O 1
ATOM 1701 N N . GLU A 1 218 ? -11.785 12.664 -7.707 1.00 94.88 218 GLU A N 1
ATOM 1702 C CA . GLU A 1 218 ? -13.216 12.340 -7.631 1.00 94.88 218 GLU A CA 1
ATOM 1703 C C . GLU A 1 218 ? -13.559 11.626 -6.320 1.00 94.88 218 GLU A C 1
ATOM 1705 O O . GLU A 1 218 ? -14.502 12.020 -5.634 1.00 94.88 218 GLU A O 1
ATOM 1710 N N . TRP A 1 219 ? -12.739 10.663 -5.890 1.00 97.06 219 TRP A N 1
ATOM 1711 C CA . TRP A 1 219 ? -12.941 10.012 -4.595 1.00 97.06 219 TRP A CA 1
ATOM 1712 C C . TRP A 1 219 ? -12.851 10.993 -3.422 1.00 97.06 219 TRP A C 1
ATOM 1714 O O . TRP A 1 219 ? -13.668 10.942 -2.506 1.00 97.06 219 TRP A O 1
ATOM 1724 N N . ALA A 1 220 ? -11.905 11.936 -3.458 1.00 96.94 220 ALA A N 1
ATOM 1725 C CA . ALA A 1 220 ? -11.796 12.967 -2.430 1.00 96.94 220 ALA A CA 1
ATOM 1726 C C . ALA A 1 220 ? -13.060 13.841 -2.338 1.00 96.94 220 ALA A C 1
ATOM 1728 O O . ALA A 1 220 ? -13.456 14.213 -1.237 1.00 96.94 220 ALA A O 1
ATOM 1729 N N . ARG A 1 221 ? -13.725 14.132 -3.465 1.00 94.94 221 ARG A N 1
ATOM 1730 C CA . ARG A 1 221 ? -15.009 14.856 -3.466 1.00 94.94 221 ARG A CA 1
ATOM 1731 C C . ARG A 1 221 ? -16.138 14.033 -2.858 1.00 94.94 221 ARG A C 1
ATOM 1733 O O . ARG A 1 221 ? -16.955 14.592 -2.135 1.00 94.94 221 ARG A O 1
ATOM 1740 N N . VAL A 1 222 ? -16.177 12.724 -3.121 1.00 94.94 222 VAL A N 1
ATOM 1741 C CA . VAL A 1 222 ? -17.148 11.819 -2.482 1.00 94.94 222 VAL A CA 1
ATOM 1742 C C . VAL A 1 222 ? -16.937 11.798 -0.969 1.00 94.94 222 VAL A C 1
ATOM 1744 O O . VAL A 1 222 ? -17.893 11.966 -0.219 1.00 94.94 222 VAL A O 1
ATOM 1747 N N . LEU A 1 223 ? -15.687 11.665 -0.514 1.00 94.19 223 LEU A N 1
ATOM 1748 C CA . LEU A 1 223 ? -15.358 11.698 0.912 1.00 94.19 223 LEU A CA 1
ATOM 1749 C C . LEU A 1 223 ? -15.731 13.029 1.575 1.00 94.19 223 LEU A C 1
ATOM 1751 O O . LEU A 1 223 ? -16.217 13.019 2.701 1.00 94.19 223 LEU A O 1
ATOM 1755 N N . ASP A 1 224 ? -15.518 14.159 0.898 1.00 95.00 224 ASP A N 1
ATOM 1756 C CA . ASP A 1 224 ? -15.911 15.474 1.415 1.00 95.00 224 ASP A CA 1
ATOM 1757 C C . ASP A 1 224 ? -17.438 15.605 1.526 1.00 95.00 224 ASP A C 1
ATOM 1759 O O . ASP A 1 224 ? -17.952 16.064 2.547 1.00 95.00 224 ASP A O 1
ATOM 1763 N N . ALA A 1 225 ? -18.174 15.108 0.527 1.00 92.88 225 ALA A N 1
ATOM 1764 C CA . ALA A 1 225 ? -19.634 15.082 0.547 1.00 92.88 225 ALA A CA 1
ATOM 1765 C C . ALA A 1 225 ? -20.204 14.177 1.654 1.00 92.88 225 ALA A C 1
ATOM 1767 O O . ALA A 1 225 ? -21.259 14.487 2.197 1.00 92.88 225 ALA A O 1
ATOM 1768 N N . TRP A 1 226 ? -19.505 13.093 1.999 1.00 95.12 226 TRP A N 1
ATOM 1769 C CA . TRP A 1 226 ? -19.873 12.147 3.063 1.00 95.12 226 TRP A CA 1
ATOM 1770 C C . TRP A 1 226 ? -19.178 12.403 4.397 1.00 95.12 226 TRP A C 1
ATOM 1772 O O . TRP A 1 226 ? -19.199 11.554 5.290 1.00 95.12 226 TRP A O 1
ATOM 1782 N N . LYS A 1 227 ? -18.513 13.549 4.547 1.00 93.94 227 LYS A N 1
ATOM 1783 C CA . LYS A 1 227 ? -17.666 13.812 5.710 1.00 93.94 227 LYS A CA 1
ATOM 1784 C C . LYS A 1 227 ? -18.427 13.642 7.023 1.00 93.94 227 LYS A C 1
ATOM 1786 O O . LYS A 1 227 ? -17.895 13.042 7.953 1.00 93.94 227 LYS A O 1
ATOM 1791 N N . LYS A 1 228 ? -19.668 14.133 7.076 1.00 93.38 228 LYS A N 1
ATOM 1792 C CA . LYS A 1 228 ? -20.512 14.063 8.270 1.00 93.38 228 LYS A CA 1
ATOM 1793 C C . LYS A 1 228 ? -20.936 12.624 8.572 1.00 93.38 228 LYS A C 1
ATOM 1795 O O . LYS A 1 228 ? -20.796 12.167 9.698 1.00 93.38 228 LYS A O 1
ATOM 1800 N N . GLU A 1 229 ? -21.405 11.895 7.565 1.00 93.56 229 GLU A N 1
ATOM 1801 C CA . GLU A 1 229 ? -21.819 10.498 7.688 1.00 93.56 229 GLU A CA 1
ATOM 1802 C C . GLU A 1 229 ? -20.658 9.610 8.157 1.00 93.56 229 GLU A C 1
ATOM 1804 O O . GLU A 1 229 ? -20.830 8.755 9.026 1.00 93.56 229 GLU A O 1
ATOM 1809 N N . ILE A 1 230 ? -19.458 9.833 7.614 1.00 92.81 230 ILE A N 1
ATOM 1810 C CA . ILE A 1 230 ? -18.242 9.107 7.997 1.00 92.81 230 ILE A CA 1
ATOM 1811 C C . ILE A 1 230 ? -17.831 9.440 9.438 1.00 92.81 230 ILE A C 1
ATOM 1813 O O . ILE A 1 230 ? -17.452 8.531 10.180 1.00 92.81 230 ILE A O 1
ATOM 1817 N N . GLU A 1 231 ? -17.910 10.710 9.844 1.00 92.12 231 GLU A N 1
ATOM 1818 C CA . GLU A 1 231 ? -17.623 11.148 11.216 1.00 92.12 231 GLU A CA 1
ATOM 1819 C C . GLU A 1 231 ? -18.576 10.483 12.217 1.00 92.12 231 GLU A C 1
ATOM 1821 O O . GLU A 1 231 ? -18.111 9.835 13.154 1.00 92.12 231 GLU A O 1
ATOM 1826 N N . GLU A 1 232 ? -19.883 10.492 11.943 1.00 90.31 232 GLU A N 1
ATOM 1827 C CA . GLU A 1 232 ? -20.888 9.824 12.780 1.00 90.31 232 GLU A CA 1
ATOM 1828 C C . GLU A 1 232 ? -20.665 8.301 12.881 1.00 90.31 232 GLU A C 1
ATOM 1830 O O . GLU A 1 232 ? -20.858 7.702 13.939 1.00 90.31 232 GLU A O 1
ATOM 1835 N N . ILE A 1 233 ? -20.254 7.635 11.795 1.00 90.81 233 ILE A N 1
ATOM 1836 C CA . ILE A 1 233 ? -19.915 6.199 11.829 1.00 90.81 233 ILE A CA 1
ATOM 1837 C C . ILE A 1 233 ? -18.682 5.949 12.697 1.00 90.81 233 ILE A C 1
ATOM 1839 O O . ILE A 1 233 ? -18.601 4.927 13.386 1.00 90.81 233 ILE A O 1
ATOM 1843 N N . ASN A 1 234 ?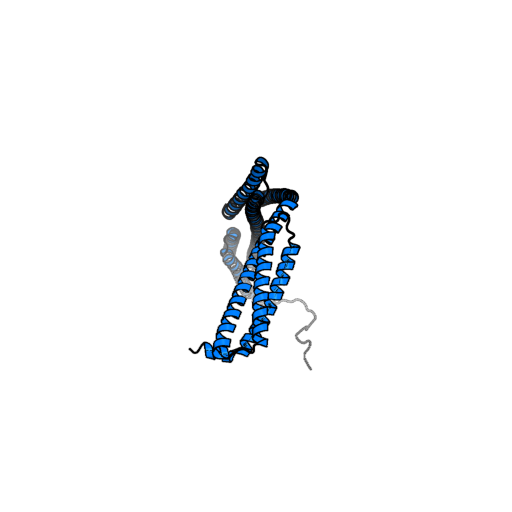 -17.694 6.841 12.637 1.00 89.88 234 ASN A N 1
ATOM 1844 C CA . ASN A 1 234 ? -16.482 6.713 13.430 1.00 89.88 234 ASN A CA 1
ATOM 1845 C C . ASN A 1 234 ? -16.760 6.937 14.923 1.00 89.88 234 ASN A C 1
ATOM 1847 O O . ASN A 1 234 ? -16.279 6.156 15.745 1.00 89.88 234 ASN A O 1
ATOM 1851 N N . GLU A 1 235 ? -17.577 7.934 15.264 1.00 89.38 235 GLU A N 1
ATOM 1852 C CA . GLU A 1 235 ? -18.046 8.172 16.632 1.00 89.38 235 GLU A CA 1
ATOM 1853 C C . GLU A 1 235 ? -18.793 6.951 17.185 1.00 89.38 235 GLU A C 1
ATOM 1855 O O . GLU A 1 235 ? -18.438 6.453 18.252 1.00 89.38 235 GLU A O 1
ATOM 1860 N N . ASP A 1 236 ? -19.729 6.368 16.427 1.00 88.25 236 ASP A N 1
ATOM 1861 C CA . ASP A 1 236 ? -20.446 5.151 16.838 1.00 88.25 236 ASP A CA 1
ATOM 1862 C C . ASP A 1 236 ? -19.495 3.975 17.126 1.00 88.25 236 ASP A C 1
ATOM 1864 O O . ASP A 1 236 ? -19.713 3.194 18.059 1.00 88.25 236 ASP A O 1
ATOM 1868 N N . LYS A 1 237 ? -18.441 3.807 16.313 1.00 89.31 237 LYS A N 1
ATOM 1869 C CA . LYS A 1 237 ? -17.426 2.762 16.534 1.00 89.31 237 LYS A CA 1
ATOM 1870 C C . LYS A 1 237 ? -16.650 3.015 17.824 1.00 89.31 237 LYS A C 1
ATOM 1872 O O . LYS A 1 237 ? -16.422 2.071 18.581 1.00 89.31 237 LYS A O 1
ATOM 1877 N N . GLN A 1 238 ? -16.259 4.263 18.079 1.00 91.25 238 GLN A N 1
ATOM 1878 C CA . GLN A 1 238 ? -15.561 4.644 19.306 1.00 91.25 238 GLN A CA 1
ATOM 1879 C C . GLN A 1 238 ? -16.451 4.447 20.535 1.00 91.25 238 GLN A C 1
ATOM 1881 O O . GLN A 1 238 ? -15.992 3.878 21.524 1.00 91.25 238 GLN A O 1
ATOM 1886 N N . ILE A 1 239 ? -17.735 4.800 20.441 1.00 91.75 239 ILE A N 1
ATOM 1887 C CA . ILE A 1 239 ? -18.710 4.582 21.512 1.00 91.75 239 ILE A CA 1
ATOM 1888 C C . ILE A 1 239 ? -18.840 3.092 21.836 1.00 91.75 239 ILE A C 1
ATOM 1890 O O . ILE A 1 239 ? -18.713 2.701 22.996 1.00 91.75 239 ILE A O 1
ATOM 1894 N N . LYS A 1 240 ? -19.014 2.236 20.822 1.00 90.75 240 LYS A N 1
ATOM 1895 C CA . LYS A 1 240 ? -19.089 0.777 21.021 1.00 90.75 240 LYS A CA 1
ATOM 1896 C C . LYS A 1 240 ? -17.825 0.215 21.669 1.00 90.75 240 LYS A C 1
ATOM 1898 O O . LYS A 1 240 ? -17.927 -0.543 22.628 1.00 90.75 240 LYS A O 1
ATOM 1903 N N . SER A 1 241 ? -16.650 0.630 21.196 1.00 93.81 241 SER A N 1
ATOM 1904 C CA . SER A 1 241 ? -15.370 0.223 21.788 1.00 93.81 241 SER A CA 1
ATOM 1905 C C . SER A 1 241 ? -15.245 0.672 23.248 1.00 93.81 241 SER A C 1
ATOM 1907 O O . SER A 1 241 ? -14.813 -0.103 24.096 1.00 93.81 241 SER A O 1
ATOM 1909 N N . GLY A 1 242 ? -15.643 1.905 23.574 1.00 94.19 242 GLY A N 1
ATOM 1910 C CA . GLY A 1 242 ? -15.602 2.402 24.950 1.00 94.19 242 GLY A CA 1
ATOM 1911 C C . GLY A 1 242 ? -16.602 1.696 25.873 1.00 94.19 242 GLY A C 1
ATOM 1912 O O . GLY A 1 242 ? -16.275 1.435 27.029 1.00 94.19 242 GLY A O 1
ATOM 1913 N N . ILE A 1 243 ? -17.780 1.307 25.368 1.00 94.44 243 ILE A N 1
ATOM 1914 C CA . ILE A 1 243 ? -18.730 0.451 26.099 1.00 94.44 243 ILE A CA 1
ATOM 1915 C C . ILE A 1 243 ? -18.104 -0.919 26.403 1.00 94.44 243 ILE A C 1
ATOM 1917 O O . ILE A 1 243 ? -18.217 -1.404 27.527 1.00 94.44 243 ILE A O 1
ATOM 1921 N N . GLU A 1 244 ? -17.424 -1.546 25.438 1.00 95.31 244 GLU A N 1
ATOM 1922 C CA . GLU A 1 244 ? -16.734 -2.828 25.653 1.00 95.31 244 GLU A CA 1
ATOM 1923 C C . GLU A 1 244 ? -15.644 -2.721 26.733 1.00 95.31 244 GLU A C 1
ATOM 1925 O O . GLU A 1 244 ? -15.541 -3.589 27.605 1.00 95.31 244 GLU A O 1
ATOM 1930 N N . GLU A 1 245 ? -14.867 -1.634 26.727 1.00 96.19 245 GLU A N 1
ATOM 1931 C CA . GLU A 1 245 ? -13.863 -1.346 27.759 1.00 96.19 245 GLU A CA 1
ATOM 1932 C C . GLU A 1 245 ? -14.495 -1.160 29.146 1.00 96.19 245 GLU A C 1
ATOM 1934 O O . GLU A 1 245 ? -13.988 -1.707 30.129 1.00 96.19 245 GLU A O 1
ATOM 1939 N N . LEU A 1 246 ? -15.615 -0.438 29.235 1.00 97.00 246 LEU A N 1
ATOM 1940 C CA . LEU A 1 246 ? -16.357 -0.255 30.484 1.00 97.00 246 LEU A CA 1
ATOM 1941 C C . LEU A 1 246 ? -16.957 -1.564 31.002 1.00 97.00 246 LEU A C 1
ATOM 1943 O O . LEU A 1 246 ? -16.851 -1.841 32.193 1.00 97.00 246 LEU A O 1
ATOM 1947 N N . ASN A 1 247 ? -17.515 -2.404 30.130 1.00 96.38 247 ASN A N 1
ATOM 1948 C CA . ASN A 1 247 ? -18.029 -3.719 30.519 1.00 96.38 247 ASN A CA 1
ATOM 1949 C C . ASN A 1 247 ? -16.908 -4.618 31.062 1.00 96.38 247 ASN A C 1
ATOM 1951 O O . ASN A 1 247 ? -17.096 -5.337 32.045 1.00 96.38 247 ASN A O 1
ATOM 1955 N N . LYS A 1 248 ? -15.710 -4.551 30.465 1.00 97.50 248 LYS A N 1
ATOM 1956 C CA . LYS A 1 248 ? -14.531 -5.247 30.991 1.00 97.50 248 LYS A CA 1
ATOM 1957 C C . LYS A 1 248 ? -14.111 -4.696 32.355 1.00 97.50 248 LYS A C 1
ATOM 1959 O O . LYS A 1 248 ? -13.825 -5.484 33.253 1.00 97.50 248 LYS A O 1
ATOM 1964 N N . LEU A 1 249 ? -14.087 -3.371 32.518 1.00 97.38 249 LEU A N 1
ATOM 1965 C CA . LEU A 1 249 ? -13.809 -2.738 33.808 1.00 97.38 249 LEU A CA 1
ATOM 1966 C C . LEU A 1 249 ? -14.823 -3.187 34.867 1.00 97.38 249 LEU A C 1
ATOM 1968 O O . LEU A 1 249 ? -14.416 -3.539 35.969 1.00 97.38 249 LEU A O 1
ATOM 1972 N N . ASN A 1 250 ? -16.111 -3.238 34.524 1.00 97.38 250 ASN A N 1
ATOM 1973 C CA . ASN A 1 250 ? -17.151 -3.694 35.438 1.00 97.38 250 ASN A CA 1
ATOM 1974 C C . ASN A 1 250 ? -16.940 -5.155 35.872 1.00 97.38 250 ASN A C 1
ATOM 1976 O O . ASN A 1 250 ? -17.008 -5.477 37.055 1.00 97.38 250 ASN A O 1
ATOM 1980 N N . ALA A 1 251 ? -16.569 -6.035 34.939 1.00 97.62 251 ALA A N 1
ATOM 1981 C CA . ALA A 1 251 ? -16.208 -7.409 35.279 1.00 97.62 251 ALA A CA 1
ATOM 1982 C C . ALA A 1 251 ? -14.990 -7.482 36.224 1.00 97.62 251 ALA A C 1
ATOM 1984 O O . ALA A 1 251 ? -14.943 -8.332 37.112 1.00 97.62 251 ALA A O 1
ATOM 1985 N N . GLU A 1 252 ? -13.996 -6.600 36.066 1.00 97.88 252 GLU A N 1
ATOM 1986 C CA . GLU A 1 252 ? -12.875 -6.511 37.010 1.00 97.88 252 GLU A CA 1
ATOM 1987 C C . GLU A 1 252 ? -13.303 -5.997 38.392 1.00 97.88 252 GLU A C 1
ATOM 1989 O O . GLU A 1 252 ? -12.801 -6.505 39.396 1.00 97.88 252 GLU A O 1
ATOM 1994 N N . VAL A 1 253 ? -14.227 -5.034 38.448 1.00 97.88 253 VAL A N 1
ATOM 1995 C CA . VAL A 1 253 ? -14.822 -4.522 39.693 1.00 97.88 253 VAL A CA 1
ATOM 1996 C C . VAL A 1 253 ? -15.533 -5.643 40.447 1.00 97.88 253 VAL A C 1
ATOM 1998 O O . VAL A 1 253 ? -15.240 -5.864 41.623 1.00 97.88 253 VAL A O 1
ATOM 2001 N N . GLU A 1 254 ? -16.385 -6.407 39.764 1.00 96.88 254 GLU A N 1
ATOM 2002 C CA . GLU A 1 254 ? -17.111 -7.530 40.364 1.00 96.88 254 GLU A CA 1
ATOM 2003 C C . GLU A 1 254 ? -16.161 -8.645 40.828 1.00 96.88 254 GLU A C 1
ATOM 2005 O O . GLU A 1 254 ? -16.318 -9.205 41.913 1.00 96.88 254 GLU A O 1
ATOM 2010 N N . ASN A 1 255 ? -15.117 -8.944 40.050 1.00 97.94 255 ASN A N 1
ATOM 2011 C CA . ASN A 1 255 ? -14.103 -9.915 40.459 1.00 97.94 255 ASN A CA 1
ATOM 2012 C C . ASN A 1 255 ? -13.363 -9.471 41.727 1.00 97.94 255 ASN A C 1
ATOM 2014 O O . ASN A 1 255 ? -13.178 -10.285 42.631 1.00 97.94 255 ASN A O 1
ATOM 2018 N N . LEU A 1 256 ? -12.964 -8.196 41.815 1.00 98.00 256 LEU A N 1
ATOM 2019 C CA . LEU A 1 256 ? -12.289 -7.667 43.000 1.00 98.00 256 LEU A CA 1
ATOM 2020 C C . LEU A 1 256 ? -13.211 -7.686 44.224 1.00 98.00 256 LEU A C 1
ATOM 2022 O O . LEU A 1 256 ? -12.779 -8.089 45.302 1.00 98.00 256 LEU A O 1
ATOM 2026 N N . LYS A 1 257 ? -14.482 -7.302 44.058 1.00 97.81 257 LYS A N 1
ATOM 2027 C CA . LYS A 1 257 ? -15.499 -7.399 45.112 1.00 97.81 257 LYS A CA 1
ATOM 2028 C C . LYS A 1 257 ? -15.563 -8.821 45.676 1.00 97.81 257 LYS A C 1
ATOM 2030 O O . LYS A 1 257 ? -15.398 -9.016 46.879 1.00 97.81 257 LYS A O 1
ATOM 2035 N N . ASN A 1 258 ? -15.737 -9.809 44.801 1.00 97.69 258 ASN A N 1
ATOM 2036 C CA . ASN A 1 258 ? -15.854 -11.213 45.196 1.00 97.69 258 ASN A CA 1
ATOM 2037 C C . ASN A 1 258 ? -14.554 -11.749 45.826 1.00 97.69 258 ASN A C 1
ATOM 2039 O O . ASN A 1 258 ? -14.600 -12.553 46.758 1.00 97.69 258 ASN A O 1
ATOM 2043 N N . GLU A 1 259 ? -13.387 -11.297 45.358 1.00 97.38 259 GLU A N 1
ATOM 2044 C CA . GLU A 1 259 ? -12.093 -11.613 45.973 1.00 97.38 259 GLU A CA 1
ATOM 2045 C C . GLU A 1 259 ? -12.005 -11.079 47.410 1.00 97.38 259 GLU A C 1
ATOM 2047 O O . GLU A 1 259 ? -11.597 -11.812 48.318 1.00 97.38 259 GLU A O 1
ATOM 2052 N N . ILE A 1 260 ? -12.407 -9.824 47.624 1.00 97.00 260 ILE A N 1
ATOM 2053 C CA . ILE A 1 260 ? -12.410 -9.180 48.939 1.00 97.00 260 ILE A CA 1
ATOM 2054 C C . ILE A 1 260 ? -13.350 -9.929 49.887 1.00 97.00 260 ILE A C 1
ATOM 2056 O O . ILE A 1 260 ? -12.908 -10.339 50.961 1.00 97.00 260 ILE A O 1
ATOM 2060 N N . GLU A 1 261 ? -14.597 -10.191 49.483 1.00 96.62 261 GLU A N 1
ATOM 2061 C CA . GLU A 1 261 ? -15.588 -10.930 50.285 1.00 96.62 261 GLU A CA 1
ATOM 2062 C C . GLU A 1 261 ? -15.053 -12.301 50.730 1.00 96.62 261 GLU A C 1
ATOM 2064 O O . GLU A 1 261 ? -15.050 -12.629 51.921 1.00 96.62 261 GLU A O 1
ATOM 2069 N N . GLN A 1 262 ? -14.516 -13.084 49.788 1.00 95.44 262 GLN A N 1
ATOM 2070 C CA . GLN A 1 262 ? -13.940 -14.399 50.085 1.00 95.44 262 GLN A CA 1
ATOM 2071 C C . GLN A 1 262 ? -12.714 -14.309 50.999 1.00 95.44 262 GLN A C 1
ATOM 2073 O O . GLN A 1 262 ? -12.478 -15.196 51.825 1.00 95.44 262 GLN A O 1
ATOM 2078 N N . THR A 1 263 ? -11.901 -13.266 50.838 1.00 95.12 263 THR A N 1
ATOM 2079 C CA . THR A 1 263 ? -10.705 -13.055 51.658 1.00 95.12 263 THR A CA 1
ATOM 2080 C C . THR A 1 263 ? -11.088 -12.692 53.088 1.00 95.12 263 THR A C 1
ATOM 2082 O O . THR A 1 263 ? -10.552 -13.292 54.023 1.00 95.12 263 THR A O 1
ATOM 2085 N N . ILE A 1 264 ? -12.057 -11.788 53.269 1.00 94.62 264 ILE A N 1
ATOM 2086 C CA . ILE A 1 264 ? -12.614 -11.429 54.580 1.00 94.62 264 ILE A CA 1
ATOM 2087 C C . ILE A 1 264 ? -13.139 -12.682 55.281 1.00 94.62 264 ILE A C 1
ATOM 2089 O O . ILE A 1 264 ? -12.757 -12.938 56.422 1.00 94.62 264 ILE A O 1
ATOM 2093 N N . GLU A 1 265 ? -13.959 -13.495 54.605 1.00 93.56 265 GLU A N 1
ATOM 2094 C CA . GLU A 1 265 ? -14.540 -14.710 55.189 1.00 93.56 265 GLU A CA 1
ATOM 2095 C C . GLU A 1 265 ? -13.454 -15.688 55.672 1.00 93.56 265 GLU A C 1
ATOM 2097 O O . GLU A 1 265 ? -13.496 -16.178 56.806 1.00 93.56 265 GLU A O 1
ATOM 2102 N N . LYS A 1 266 ? -12.444 -15.948 54.831 1.00 93.00 266 LYS A N 1
ATOM 2103 C CA . LYS A 1 266 ? -11.342 -16.867 55.152 1.00 93.00 266 LYS A CA 1
ATOM 2104 C C . LYS A 1 266 ? -10.492 -16.369 56.319 1.00 93.00 266 LYS A C 1
ATOM 2106 O O . LYS A 1 266 ? -10.155 -17.159 57.206 1.00 93.00 266 LYS A O 1
ATOM 2111 N N . VAL A 1 267 ? -10.131 -15.086 56.319 1.00 93.00 267 VAL A N 1
ATOM 2112 C CA . VAL A 1 267 ? -9.273 -14.492 57.353 1.00 93.00 267 VAL A CA 1
ATOM 2113 C C . VAL A 1 267 ? -10.022 -14.378 58.680 1.00 93.00 267 VAL A C 1
ATOM 2115 O O . VAL A 1 267 ? -9.491 -14.803 59.708 1.00 93.00 267 VAL A O 1
ATOM 2118 N N . ASP A 1 268 ? -11.267 -13.898 58.674 1.00 92.69 268 ASP A N 1
ATOM 2119 C CA . ASP A 1 268 ? -12.070 -13.716 59.890 1.00 92.69 268 ASP A CA 1
ATOM 2120 C C . ASP A 1 268 ? -12.354 -15.046 60.596 1.00 92.69 268 ASP A C 1
ATOM 2122 O O . ASP A 1 268 ? -12.277 -15.130 61.822 1.00 92.69 268 ASP A O 1
ATOM 2126 N N . LYS A 1 269 ? -12.571 -16.122 59.827 1.00 92.06 269 LYS A N 1
ATOM 2127 C CA . LYS A 1 269 ? -12.807 -17.468 60.365 1.00 92.06 269 LYS A CA 1
ATOM 2128 C C . LYS A 1 269 ? -11.631 -18.022 61.174 1.00 92.06 269 LYS A C 1
ATOM 2130 O O . LYS A 1 269 ? -11.860 -18.793 62.107 1.00 92.06 269 LYS A O 1
ATOM 2135 N N . LYS A 1 270 ? -10.385 -17.692 60.809 1.00 92.56 270 LYS A N 1
ATOM 2136 C CA . LYS A 1 270 ? -9.180 -18.242 61.459 1.00 92.56 270 LYS A CA 1
ATOM 2137 C C . LYS A 1 270 ? -8.524 -17.271 62.439 1.00 92.56 270 LYS A C 1
ATOM 2139 O O . LYS A 1 270 ? -8.075 -17.708 63.494 1.00 92.56 270 LYS A O 1
ATOM 2144 N N . PHE A 1 271 ? -8.449 -15.989 62.093 1.00 91.44 271 PHE A N 1
ATOM 2145 C CA . PHE A 1 271 ? -7.649 -15.007 62.830 1.00 91.44 271 PHE A CA 1
ATOM 2146 C C . PHE A 1 271 ? -8.470 -13.927 63.533 1.00 91.44 271 PHE A C 1
ATOM 2148 O O . PHE A 1 271 ? -7.888 -13.210 64.338 1.00 91.44 271 PHE A O 1
ATOM 2155 N N . LYS A 1 272 ? -9.786 -13.857 63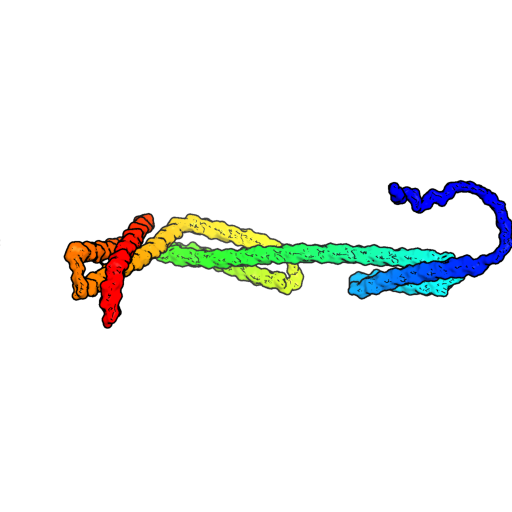.281 1.00 91.19 272 LYS A N 1
ATOM 2156 C CA . LYS A 1 272 ? -10.708 -12.805 63.735 1.00 91.19 272 LYS A CA 1
ATOM 2157 C C . LYS A 1 272 ? -10.227 -11.398 63.347 1.00 91.19 272 LYS A C 1
ATOM 2159 O O . LYS A 1 272 ? -9.263 -10.863 63.886 1.00 91.19 272 LYS A O 1
ATOM 2164 N N . ILE A 1 273 ? -10.932 -10.769 62.415 1.00 92.25 273 ILE A N 1
ATOM 2165 C CA . ILE A 1 273 ? -10.657 -9.390 62.007 1.00 92.25 273 ILE A CA 1
ATOM 2166 C C . ILE A 1 273 ? -11.251 -8.446 63.060 1.00 92.25 273 ILE A C 1
ATOM 2168 O O . ILE A 1 273 ? -12.353 -8.680 63.562 1.00 92.25 273 ILE A O 1
ATOM 2172 N N . ASP A 1 274 ? -10.517 -7.381 63.392 1.00 94.25 274 ASP A N 1
ATOM 2173 C CA . ASP A 1 274 ? -11.018 -6.289 64.230 1.00 94.25 274 ASP A CA 1
ATOM 2174 C C . ASP A 1 274 ? -12.318 -5.712 63.646 1.00 94.25 274 ASP A C 1
ATOM 2176 O O . ASP A 1 274 ? -12.390 -5.408 62.455 1.00 94.25 274 ASP A O 1
ATOM 2180 N N . ASP A 1 275 ? -13.346 -5.546 64.481 1.00 93.69 275 ASP A N 1
ATOM 2181 C CA . ASP A 1 275 ? -14.689 -5.195 64.010 1.00 93.69 275 ASP A CA 1
ATOM 2182 C C . ASP A 1 275 ? -14.726 -3.821 63.310 1.00 93.69 275 ASP A C 1
ATOM 2184 O O . ASP A 1 275 ? -15.508 -3.623 62.376 1.00 93.69 275 ASP A O 1
ATOM 2188 N N . LYS A 1 276 ? -13.862 -2.869 63.708 1.00 94.88 276 LYS A N 1
ATOM 2189 C CA . LYS A 1 276 ? -13.777 -1.556 63.051 1.00 94.88 276 LYS A CA 1
ATOM 2190 C C . LYS A 1 276 ? -13.162 -1.687 61.661 1.00 94.88 276 LYS A C 1
ATOM 2192 O O . LYS A 1 276 ? -13.665 -1.058 60.731 1.00 94.88 276 LYS A O 1
ATOM 2197 N N . PHE A 1 277 ? -12.107 -2.486 61.513 1.00 93.38 277 PHE A N 1
ATOM 2198 C CA . PHE A 1 277 ? -11.484 -2.722 60.210 1.00 93.38 277 PHE A CA 1
ATOM 2199 C C . PHE A 1 277 ? -12.379 -3.556 59.287 1.00 93.38 277 PHE A C 1
ATOM 2201 O O . PHE A 1 277 ? -12.551 -3.203 58.124 1.00 93.38 277 PHE A O 1
ATOM 2208 N N . LYS A 1 278 ? -13.031 -4.598 59.816 1.00 93.44 278 LYS A N 1
ATOM 2209 C CA . LYS A 1 278 ? -14.000 -5.405 59.065 1.00 93.44 278 LYS A CA 1
ATOM 2210 C C . LYS A 1 278 ? -15.110 -4.534 58.476 1.00 93.44 278 LYS A C 1
ATOM 2212 O O . LYS A 1 278 ? -15.359 -4.605 57.281 1.00 93.44 278 LYS A O 1
ATOM 2217 N N . LYS A 1 279 ? -15.665 -3.612 59.271 1.00 94.94 279 LYS A N 1
ATOM 2218 C CA . LYS A 1 279 ? -16.669 -2.652 58.793 1.00 94.94 279 LYS A CA 1
ATOM 2219 C C . LYS A 1 279 ? -16.166 -1.764 57.645 1.00 94.94 279 LYS A C 1
ATOM 2221 O O . LYS A 1 279 ? -16.950 -1.401 56.781 1.00 94.94 279 LYS A O 1
ATOM 2226 N N . GLN A 1 280 ? -14.885 -1.386 57.628 1.00 94.69 280 GLN A N 1
ATOM 2227 C CA . GLN A 1 280 ? -14.316 -0.613 56.513 1.00 94.69 280 GLN A CA 1
ATOM 2228 C C . GLN A 1 280 ? -14.207 -1.445 55.233 1.00 94.69 280 GLN A C 1
ATOM 2230 O O . GLN A 1 280 ? -14.423 -0.915 54.149 1.00 94.69 280 GLN A O 1
ATOM 2235 N N . LEU A 1 281 ? -13.889 -2.734 55.356 1.00 94.88 281 LEU A N 1
ATOM 2236 C CA . LEU A 1 281 ? -13.843 -3.648 54.218 1.00 94.88 281 LEU A CA 1
ATOM 2237 C C . LEU A 1 281 ? -15.246 -3.958 53.682 1.00 94.88 281 LEU A C 1
ATOM 2239 O O . LEU A 1 281 ? -15.430 -3.971 52.470 1.00 94.88 281 LEU A O 1
ATOM 2243 N N . ASP A 1 282 ? -16.232 -4.125 54.566 1.00 93.56 282 ASP A N 1
ATOM 2244 C CA . ASP A 1 282 ? -17.635 -4.292 54.173 1.00 93.56 282 ASP A CA 1
ATOM 2245 C C . ASP A 1 282 ? -18.139 -3.051 53.405 1.00 93.56 282 ASP A C 1
ATOM 2247 O O . ASP A 1 282 ? -18.760 -3.186 52.356 1.00 93.56 282 ASP A O 1
ATOM 2251 N N . LEU A 1 283 ? -17.783 -1.837 53.852 1.00 96.06 283 LEU A N 1
ATOM 2252 C CA . LEU A 1 283 ? -18.082 -0.597 53.117 1.00 96.06 283 LEU A CA 1
ATOM 2253 C C . LEU A 1 283 ? -17.394 -0.541 51.745 1.00 96.06 283 LEU A C 1
ATOM 2255 O O . LEU A 1 283 ? -17.996 -0.082 50.783 1.00 96.06 283 LEU A O 1
ATOM 2259 N N . LEU A 1 284 ? -16.154 -1.030 51.626 1.00 95.88 284 LEU A N 1
ATOM 2260 C CA . LEU A 1 284 ? -15.469 -1.109 50.332 1.00 95.88 284 LEU A CA 1
ATOM 2261 C C . LEU A 1 284 ? -16.178 -2.077 49.368 1.00 95.88 284 LEU A C 1
ATOM 2263 O O . LEU A 1 284 ? -16.256 -1.807 48.170 1.00 95.88 284 LEU A O 1
ATOM 2267 N N . VAL A 1 285 ? -16.694 -3.199 49.876 1.00 97.06 285 VAL A N 1
ATOM 2268 C CA . VAL A 1 285 ? -17.503 -4.148 49.095 1.00 97.06 285 VAL A CA 1
ATOM 2269 C C . VAL A 1 285 ? -18.800 -3.487 48.619 1.00 97.06 285 VAL A C 1
ATOM 2271 O O . VAL A 1 285 ? -19.146 -3.617 47.444 1.00 97.06 285 VAL A O 1
ATOM 2274 N N . GLU A 1 286 ? -19.485 -2.742 49.493 1.00 96.50 286 GLU A N 1
ATOM 2275 C CA . GLU A 1 286 ? -20.674 -1.956 49.130 1.00 96.50 286 GLU A CA 1
ATOM 2276 C C . GLU A 1 286 ? -20.352 -0.892 48.063 1.00 96.50 286 GLU A C 1
ATOM 2278 O O . GLU A 1 286 ? -21.080 -0.778 47.074 1.00 96.50 286 GLU A O 1
ATOM 2283 N N . ASP A 1 287 ? -19.234 -0.171 48.203 1.00 95.88 287 ASP A N 1
ATOM 2284 C CA . ASP A 1 287 ? -18.774 0.828 47.229 1.00 95.88 287 ASP A CA 1
ATOM 2285 C C . ASP A 1 287 ? -18.469 0.198 45.858 1.00 95.88 287 ASP A C 1
ATOM 2287 O O . ASP A 1 287 ? -18.836 0.759 44.823 1.00 95.88 287 ASP A O 1
ATOM 2291 N N . LEU A 1 288 ? -17.819 -0.973 45.828 1.00 97.19 288 LEU A N 1
ATOM 2292 C CA . LEU A 1 288 ? -17.547 -1.723 44.595 1.00 97.19 288 LEU A CA 1
ATOM 2293 C C . LEU A 1 288 ? -18.842 -2.185 43.917 1.00 97.19 288 LEU A C 1
ATOM 2295 O O . LEU A 1 288 ? -18.967 -2.049 42.700 1.00 97.19 288 LEU A O 1
ATOM 2299 N N . LEU A 1 289 ? -19.811 -2.682 44.692 1.00 96.44 289 LEU A N 1
ATOM 2300 C CA . LEU A 1 289 ? -21.116 -3.103 44.179 1.00 96.44 289 LEU A CA 1
ATOM 2301 C C . LEU A 1 289 ? -21.873 -1.929 43.541 1.00 96.44 289 LEU A C 1
ATOM 2303 O O . LEU A 1 289 ? -22.365 -2.032 42.416 1.00 96.44 289 LEU A O 1
ATOM 2307 N N . GLU A 1 290 ? -21.941 -0.798 44.243 1.00 96.56 290 GLU A N 1
ATOM 2308 C CA . GLU A 1 290 ? -22.606 0.406 43.745 1.00 96.56 290 GLU A CA 1
ATOM 2309 C C . GLU A 1 290 ? -21.896 0.969 42.508 1.00 96.56 290 GLU A C 1
ATOM 2311 O O . GLU A 1 290 ? -22.543 1.404 41.553 1.00 96.56 290 GLU A O 1
ATOM 2316 N N . LYS A 1 291 ? -20.562 0.912 42.473 1.00 94.88 291 LYS A N 1
ATOM 2317 C CA . LYS A 1 291 ? -19.782 1.316 41.300 1.00 94.88 291 LYS A CA 1
ATOM 2318 C C . LYS A 1 291 ? -20.028 0.423 40.099 1.00 94.88 291 LYS A C 1
ATOM 2320 O O . LYS A 1 291 ? -20.179 0.950 38.998 1.00 94.88 291 LYS A O 1
ATOM 2325 N N . GLY A 1 292 ? -20.119 -0.888 40.302 1.00 95.69 292 GLY A N 1
ATOM 2326 C CA . GLY A 1 292 ? -20.458 -1.804 39.222 1.00 95.69 292 GLY A CA 1
ATOM 2327 C C . GLY A 1 292 ? -21.833 -1.501 38.625 1.00 95.69 292 GLY A C 1
ATOM 2328 O O . GLY A 1 292 ? -21.965 -1.347 37.411 1.00 95.69 292 GLY A O 1
ATOM 2329 N N . ARG A 1 293 ? -22.830 -1.249 39.486 1.00 96.44 293 ARG A N 1
ATOM 2330 C CA . ARG A 1 293 ? -24.173 -0.819 39.067 1.00 96.44 293 ARG A CA 1
ATOM 2331 C C . ARG A 1 293 ? -24.151 0.487 38.267 1.00 96.44 293 ARG A C 1
ATOM 2333 O O . ARG A 1 293 ? -24.801 0.571 37.230 1.00 96.44 293 ARG A O 1
ATOM 2340 N N . GLN A 1 294 ? -23.391 1.492 38.711 1.00 96.69 294 GLN A N 1
ATOM 2341 C CA . GLN A 1 294 ? -23.252 2.767 37.992 1.00 96.69 294 GLN A CA 1
ATOM 2342 C C . GLN A 1 294 ? -22.637 2.587 36.601 1.00 96.69 294 GLN A C 1
ATOM 2344 O O . GLN A 1 294 ? -23.069 3.244 35.654 1.00 96.69 294 GLN A O 1
ATOM 2349 N N . ILE A 1 295 ? -21.631 1.715 36.468 1.00 96.69 295 ILE A N 1
ATOM 2350 C CA . ILE A 1 295 ? -21.017 1.417 35.171 1.00 96.69 295 ILE A CA 1
ATOM 2351 C C . ILE A 1 295 ? -22.024 0.704 34.261 1.00 96.69 295 ILE A C 1
ATOM 2353 O O . ILE A 1 295 ? -22.176 1.125 33.117 1.00 96.69 295 ILE A O 1
ATOM 2357 N N . ASP A 1 296 ? -22.746 -0.302 34.760 1.00 95.62 296 ASP A N 1
ATOM 2358 C CA . ASP A 1 296 ? -23.761 -1.030 33.982 1.00 95.62 296 ASP A CA 1
ATOM 2359 C C . ASP A 1 296 ? -24.924 -0.142 33.526 1.00 95.62 296 ASP A C 1
ATOM 2361 O O . ASP A 1 296 ? -25.385 -0.232 32.383 1.00 95.62 296 ASP A O 1
ATOM 2365 N N . GLU A 1 297 ? -25.407 0.738 34.402 1.00 95.81 297 GLU A N 1
ATOM 2366 C CA . GLU A 1 297 ? -26.447 1.706 34.052 1.00 95.81 297 GLU A CA 1
ATOM 2367 C C . GLU A 1 297 ? -25.949 2.659 32.963 1.00 95.81 297 GLU A C 1
ATOM 2369 O O . GLU A 1 297 ? -26.643 2.877 31.965 1.00 95.81 297 GLU A O 1
ATOM 2374 N N . PHE A 1 298 ? -24.723 3.170 33.103 1.00 95.31 298 PHE A N 1
ATOM 2375 C CA . PHE A 1 298 ? -24.122 4.062 32.118 1.00 95.31 298 PHE A CA 1
ATOM 2376 C C . PHE A 1 298 ? -23.929 3.378 30.759 1.00 95.31 298 PHE A C 1
ATOM 2378 O O . PHE A 1 298 ? -24.307 3.950 29.734 1.00 95.31 298 PHE A O 1
ATOM 2385 N N . THR A 1 299 ? -23.392 2.154 30.715 1.00 94.25 299 THR A N 1
ATOM 2386 C CA . THR A 1 299 ? -23.192 1.422 29.452 1.00 94.25 299 THR A CA 1
ATOM 2387 C C . THR A 1 299 ? -24.519 1.077 28.786 1.00 94.25 299 THR A C 1
ATOM 2389 O O . THR A 1 299 ? -24.641 1.226 27.569 1.00 94.25 299 THR A O 1
ATOM 2392 N N . THR A 1 300 ? -25.537 0.702 29.566 1.00 92.81 300 THR A N 1
ATOM 2393 C CA . THR A 1 300 ? -26.888 0.422 29.060 1.00 92.81 300 THR A CA 1
ATOM 2394 C C . THR A 1 300 ? -27.518 1.659 28.427 1.00 92.81 300 THR A C 1
ATOM 2396 O O . THR A 1 300 ? -28.028 1.576 27.310 1.00 92.81 300 THR A O 1
ATOM 2399 N N . VAL A 1 301 ? -27.459 2.812 29.105 1.00 91.62 301 VAL A N 1
ATOM 2400 C CA . VAL A 1 301 ? -27.991 4.084 28.585 1.00 91.62 301 VAL A CA 1
ATOM 2401 C C . VAL A 1 301 ? -27.227 4.520 27.334 1.00 91.62 301 VAL A C 1
ATOM 2403 O O . VAL A 1 301 ? -27.843 4.824 26.312 1.00 91.62 301 VAL A O 1
ATOM 2406 N N . THR A 1 302 ? -25.896 4.471 27.377 1.00 90.00 302 THR A N 1
ATOM 2407 C CA . THR A 1 302 ? -25.027 4.868 26.257 1.00 90.00 302 THR A CA 1
ATOM 2408 C C . THR A 1 302 ? -25.259 3.999 25.017 1.00 90.00 302 THR A C 1
ATOM 2410 O O . THR A 1 302 ? -25.228 4.500 23.897 1.00 90.00 302 THR A O 1
ATOM 2413 N N . ALA A 1 303 ? -25.559 2.707 25.190 1.00 86.12 303 ALA A N 1
ATOM 2414 C CA . ALA A 1 303 ? -25.819 1.787 24.082 1.00 86.12 303 ALA A CA 1
ATOM 2415 C C . ALA A 1 303 ? -27.135 2.060 23.330 1.00 86.12 303 ALA A C 1
ATOM 2417 O O . ALA A 1 303 ? -27.258 1.684 22.162 1.00 86.12 303 ALA A O 1
ATOM 2418 N N . ILE A 1 304 ? -28.131 2.663 23.990 1.00 86.44 304 ILE A N 1
ATOM 2419 C CA . ILE A 1 304 ? -29.474 2.882 23.422 1.00 86.44 304 ILE A CA 1
ATOM 2420 C C . ILE A 1 304 ? -29.734 4.337 23.033 1.00 86.44 304 ILE A C 1
ATOM 2422 O O . ILE A 1 304 ? -30.623 4.606 22.218 1.00 86.44 304 ILE A O 1
ATOM 2426 N N . GLN A 1 305 ? -29.003 5.279 23.626 1.00 84.56 305 GLN A N 1
ATOM 2427 C CA . GLN A 1 305 ? -29.207 6.698 23.398 1.00 84.56 305 GLN A CA 1
ATOM 2428 C C . GLN A 1 305 ? -28.718 7.089 22.002 1.00 84.56 305 GLN A C 1
ATOM 2430 O O . GLN A 1 305 ? -27.550 6.930 21.655 1.00 84.56 305 GLN A O 1
ATOM 2435 N N . LYS A 1 306 ? -29.632 7.637 21.199 1.00 70.94 306 LYS A N 1
ATOM 2436 C CA . LYS A 1 306 ? -29.265 8.321 19.959 1.00 70.94 306 LYS A CA 1
ATOM 2437 C C . LYS A 1 306 ? -28.594 9.643 20.327 1.00 70.94 306 LYS A C 1
ATOM 2439 O O . LYS A 1 306 ? -29.077 10.331 21.224 1.00 70.94 306 LYS A O 1
ATOM 2444 N N . ASP A 1 307 ? -27.498 9.964 19.649 1.00 71.88 307 ASP A N 1
ATOM 2445 C CA . ASP A 1 307 ? -26.728 11.203 19.828 1.00 71.88 307 ASP A CA 1
ATOM 2446 C C . ASP A 1 307 ? -25.986 11.300 21.175 1.00 71.88 307 ASP A C 1
ATOM 2448 O O . ASP A 1 307 ? -25.848 12.374 21.763 1.00 71.88 307 ASP A O 1
ATOM 2452 N N . PHE A 1 308 ? -25.510 10.161 21.688 1.00 82.31 308 PHE A N 1
ATOM 2453 C CA . PHE A 1 308 ? -24.667 10.130 22.880 1.00 82.31 308 PHE A CA 1
ATOM 2454 C C . PHE A 1 308 ? -23.332 10.864 22.649 1.00 82.31 308 PHE A C 1
ATOM 2456 O O . PHE A 1 308 ? -22.680 10.694 21.620 1.00 82.31 308 PHE A O 1
ATOM 2463 N N . ASN A 1 309 ? -22.895 11.657 23.630 1.00 83.38 309 ASN A N 1
ATOM 2464 C CA . ASN A 1 309 ? -21.678 12.455 23.528 1.00 83.38 309 ASN A CA 1
ATOM 2465 C C . ASN A 1 309 ? -20.423 11.614 23.819 1.00 83.38 309 ASN A C 1
ATOM 2467 O O . ASN A 1 309 ? -20.179 11.222 24.959 1.00 83.38 309 ASN A O 1
ATOM 2471 N N . LEU A 1 310 ? -19.561 11.416 22.819 1.00 88.25 310 LEU A N 1
ATOM 2472 C CA . LEU A 1 310 ? -18.295 10.692 22.980 1.00 88.25 310 LEU A CA 1
ATOM 2473 C C . LEU A 1 310 ? -17.410 11.242 24.119 1.00 88.25 310 LEU A C 1
ATOM 2475 O O . LEU A 1 310 ? -16.772 10.468 24.834 1.00 88.25 310 LEU A O 1
ATOM 2479 N N . LEU A 1 311 ? -17.387 12.562 24.331 1.00 90.62 311 LEU A N 1
ATOM 2480 C CA . LEU A 1 311 ? -16.604 1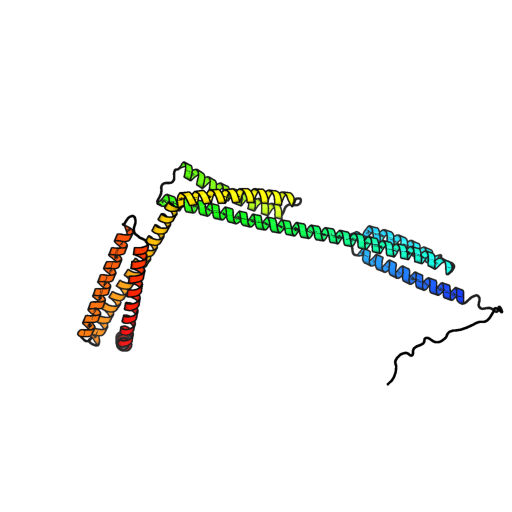3.182 25.407 1.00 90.62 311 LEU A CA 1
ATOM 2481 C C . LEU A 1 311 ? -17.085 12.739 26.796 1.00 90.62 311 LEU A C 1
ATOM 2483 O O . LEU A 1 311 ? -16.277 12.591 27.716 1.00 90.62 311 LEU A O 1
ATOM 2487 N N . GLU A 1 312 ? -18.390 12.520 26.951 1.00 92.00 312 GLU A N 1
ATOM 2488 C CA . GLU A 1 312 ? -18.979 12.037 28.197 1.00 92.00 312 GLU A CA 1
ATOM 2489 C C . GLU A 1 312 ? -18.538 10.598 28.490 1.00 92.00 312 GLU A C 1
ATOM 2491 O O . GLU A 1 312 ? -18.099 10.313 29.605 1.00 92.00 312 GLU A O 1
ATOM 2496 N N . LEU A 1 313 ? -18.544 9.723 27.474 1.00 93.94 313 LEU A N 1
ATOM 2497 C CA . LEU A 1 313 ? -18.039 8.348 27.583 1.00 93.94 313 LEU A CA 1
ATOM 2498 C C . LEU A 1 313 ? -16.565 8.324 27.992 1.00 93.94 313 LEU A C 1
ATOM 2500 O O . LEU A 1 313 ? -16.201 7.626 28.938 1.00 93.94 313 LEU A O 1
ATOM 2504 N N . GLU A 1 314 ? -15.717 9.093 27.308 1.00 93.31 314 GLU A N 1
ATOM 2505 C CA . GLU A 1 314 ? -14.281 9.118 27.600 1.00 93.31 314 GLU A CA 1
ATOM 2506 C C . GLU A 1 314 ? -13.993 9.662 29.005 1.00 93.31 314 GLU A C 1
ATOM 2508 O O . GLU A 1 314 ? -13.180 9.091 29.738 1.00 93.31 314 GLU A O 1
ATOM 2513 N N . THR A 1 315 ? -14.719 10.697 29.436 1.00 95.25 315 THR A N 1
ATOM 2514 C CA . THR A 1 315 ? -14.593 11.248 30.793 1.00 95.25 315 THR A CA 1
ATOM 2515 C C . THR A 1 315 ? -15.016 10.227 31.850 1.00 95.25 315 THR A C 1
ATOM 2517 O O . THR A 1 315 ? -14.286 9.995 32.821 1.00 95.25 315 THR A O 1
ATOM 2520 N N . PHE A 1 316 ? -16.166 9.573 31.657 1.00 96.38 316 PHE A N 1
ATOM 2521 C CA . PHE A 1 316 ? -16.671 8.551 32.573 1.00 96.38 316 PHE A CA 1
ATOM 2522 C C . PHE A 1 316 ? -15.709 7.361 32.670 1.00 96.38 316 PHE A C 1
ATOM 2524 O O . PHE A 1 316 ? -15.380 6.897 33.767 1.00 96.38 316 PHE A O 1
ATOM 2531 N N . LYS A 1 317 ? -15.189 6.901 31.529 1.00 95.94 317 LYS A N 1
ATOM 2532 C CA . LYS A 1 317 ? -14.206 5.819 31.449 1.00 95.94 317 LYS A CA 1
ATOM 2533 C C . LYS A 1 317 ? -12.911 6.162 32.170 1.00 95.94 317 LYS A C 1
ATOM 2535 O O . LYS A 1 317 ? -12.428 5.359 32.974 1.00 95.94 317 LYS A O 1
ATOM 2540 N N . GLN A 1 318 ? -12.354 7.346 31.918 1.00 96.50 318 GLN A N 1
ATOM 2541 C CA . GLN A 1 318 ? -11.111 7.786 32.549 1.00 96.50 318 GLN A CA 1
ATOM 2542 C C . GLN A 1 318 ? -11.258 7.862 34.072 1.00 96.50 318 GLN A C 1
ATOM 2544 O O . GLN A 1 318 ? -10.383 7.375 34.799 1.00 96.50 318 GLN A O 1
ATOM 2549 N N . PHE A 1 319 ? -12.366 8.433 34.549 1.00 96.50 319 PHE A N 1
ATOM 2550 C CA . PHE A 1 319 ? -12.650 8.547 35.974 1.00 96.50 319 PHE A CA 1
ATOM 2551 C C . PHE A 1 319 ? -12.718 7.168 36.643 1.00 96.50 319 PHE A C 1
ATOM 2553 O O . PHE A 1 319 ? -11.955 6.898 37.572 1.00 96.50 319 PHE A O 1
ATOM 2560 N N . ASN A 1 320 ? -13.566 6.268 36.133 1.00 96.94 320 ASN A N 1
ATOM 2561 C CA . ASN A 1 320 ? -13.769 4.954 36.749 1.00 96.94 320 ASN A CA 1
ATOM 2562 C C . ASN A 1 320 ? -12.521 4.067 36.660 1.00 96.94 320 ASN A C 1
ATOM 2564 O O . ASN A 1 320 ? -12.192 3.367 37.615 1.00 96.94 320 ASN A O 1
ATOM 2568 N N . THR A 1 321 ? -11.767 4.149 35.561 1.00 96.69 321 THR A N 1
ATOM 2569 C CA . THR A 1 321 ? -10.490 3.431 35.430 1.00 96.69 321 THR A CA 1
ATOM 2570 C C . THR A 1 321 ? -9.465 3.907 36.460 1.00 96.69 321 THR A C 1
ATOM 2572 O O . THR A 1 321 ? -8.733 3.096 37.027 1.00 96.69 321 THR A O 1
ATOM 2575 N N . SER A 1 322 ? -9.382 5.220 36.698 1.00 97.12 322 SER A N 1
ATOM 2576 C CA . SER A 1 322 ? -8.432 5.795 37.659 1.00 97.12 322 SER A CA 1
ATOM 2577 C C . SER A 1 322 ? -8.809 5.423 39.090 1.00 97.12 322 SER A C 1
ATOM 2579 O O . SER A 1 322 ? -7.969 4.909 39.824 1.00 97.12 322 SER A O 1
ATOM 2581 N N . TRP A 1 323 ? -10.089 5.569 39.437 1.00 97.38 323 TRP A N 1
ATOM 2582 C CA . TRP A 1 323 ? -10.625 5.141 40.726 1.00 97.38 323 TRP A CA 1
ATOM 2583 C C . TRP A 1 323 ? -10.351 3.652 40.996 1.00 97.38 323 TRP A C 1
ATOM 2585 O O . TRP A 1 323 ? -9.813 3.296 42.042 1.00 97.38 323 TRP A O 1
ATOM 2595 N N . PHE A 1 324 ? -10.626 2.771 40.029 1.00 97.75 324 PHE A N 1
ATOM 2596 C CA . PHE A 1 324 ? -10.426 1.333 40.220 1.00 97.75 324 PHE A CA 1
ATOM 2597 C C . PHE A 1 324 ? -8.947 0.953 40.404 1.00 97.75 324 PHE A C 1
ATOM 2599 O O . PHE A 1 324 ? -8.623 0.046 41.174 1.00 97.75 324 PHE A O 1
ATOM 2606 N N . LYS A 1 325 ? -8.023 1.669 39.747 1.00 97.38 325 LYS A N 1
ATOM 2607 C CA . LYS A 1 325 ? -6.576 1.490 39.961 1.00 97.38 325 LYS A CA 1
ATOM 2608 C C . LYS A 1 325 ? -6.160 1.832 41.389 1.00 97.38 325 LYS A C 1
ATOM 2610 O O . LYS A 1 325 ? -5.345 1.107 41.958 1.00 97.38 325 LYS A O 1
ATOM 2615 N N . GLU A 1 326 ? -6.706 2.902 41.959 1.00 96.94 326 GLU A N 1
ATOM 2616 C CA . GLU A 1 326 ? -6.442 3.282 43.350 1.00 96.94 326 GLU A CA 1
ATOM 2617 C C . GLU A 1 326 ? -6.968 2.218 44.315 1.00 96.94 326 GLU A C 1
ATOM 2619 O O . GLU A 1 326 ? -6.219 1.749 45.171 1.00 96.94 326 GLU A O 1
ATOM 2624 N N . VAL A 1 327 ? -8.201 1.741 44.111 1.00 96.75 327 VAL A N 1
ATOM 2625 C CA . VAL A 1 327 ? -8.786 0.670 44.934 1.00 96.75 327 VAL A CA 1
ATOM 2626 C C . VAL A 1 327 ? -7.948 -0.609 44.873 1.00 96.75 327 VAL A C 1
ATOM 2628 O O . VAL A 1 327 ? -7.624 -1.181 45.913 1.00 96.75 327 VAL A O 1
ATOM 2631 N N . LYS A 1 328 ? -7.521 -1.035 43.676 1.00 97.12 328 LYS A N 1
ATOM 2632 C CA . LYS A 1 328 ? -6.614 -2.185 43.517 1.00 97.12 328 LYS A CA 1
ATOM 2633 C C . LYS A 1 328 ? -5.294 -1.994 44.266 1.00 97.12 328 LYS A C 1
ATOM 2635 O O . LYS A 1 328 ? -4.793 -2.942 44.869 1.00 97.12 328 LYS A O 1
ATOM 2640 N N . ALA A 1 329 ? -4.720 -0.793 44.225 1.00 96.31 329 ALA A N 1
ATOM 2641 C CA . ALA A 1 329 ? -3.468 -0.497 44.912 1.00 96.31 329 ALA A CA 1
ATOM 2642 C C . ALA A 1 329 ? -3.628 -0.539 46.440 1.00 96.31 329 ALA A C 1
ATOM 2644 O O . ALA A 1 329 ? -2.763 -1.085 47.124 1.00 96.31 329 ALA A O 1
ATOM 2645 N N . GLU A 1 330 ? -4.728 -0.009 46.977 1.00 95.75 330 GLU A N 1
ATOM 2646 C CA . GLU A 1 330 ? -5.025 -0.101 48.409 1.00 95.75 330 GLU A CA 1
ATOM 2647 C C . GLU A 1 330 ? -5.306 -1.547 48.838 1.00 95.75 330 GLU A C 1
ATOM 2649 O O . GLU A 1 330 ? -4.756 -2.005 49.840 1.00 95.75 330 GLU A O 1
ATOM 2654 N N . TRP A 1 331 ? -6.063 -2.312 48.046 1.00 96.88 331 TRP A N 1
ATOM 2655 C CA . TRP A 1 331 ? -6.297 -3.730 48.325 1.00 96.88 331 TRP A CA 1
ATOM 2656 C C . TRP A 1 331 ? -4.998 -4.543 48.348 1.00 96.88 331 TRP A C 1
ATOM 2658 O O . TRP A 1 331 ? -4.785 -5.351 49.250 1.00 96.88 331 TRP A O 1
ATOM 2668 N N . ALA A 1 332 ? -4.068 -4.276 47.429 1.00 96.69 332 ALA A N 1
ATOM 2669 C CA . ALA A 1 332 ? -2.761 -4.930 47.425 1.00 96.69 332 ALA A CA 1
ATOM 2670 C C . ALA A 1 332 ? -1.968 -4.687 48.724 1.00 96.69 332 ALA A C 1
ATOM 2672 O O . ALA A 1 332 ? -1.272 -5.590 49.192 1.00 96.69 332 ALA A O 1
ATOM 2673 N N . LYS A 1 333 ? -2.094 -3.505 49.345 1.00 96.06 333 LYS A N 1
ATOM 2674 C CA . LYS A 1 333 ? -1.481 -3.227 50.656 1.00 96.06 333 LYS A CA 1
ATOM 2675 C C . LYS A 1 333 ? -2.137 -4.040 51.770 1.00 96.06 333 LYS A C 1
ATOM 2677 O O . LYS A 1 333 ? -1.433 -4.517 52.656 1.00 96.06 333 LYS A O 1
ATOM 2682 N N . VAL A 1 334 ? -3.459 -4.223 51.723 1.00 94.75 334 VAL A N 1
ATOM 2683 C CA . VAL A 1 334 ? -4.180 -5.088 52.674 1.00 94.75 334 VAL A CA 1
ATOM 2684 C C . VAL A 1 334 ? -3.715 -6.537 52.532 1.00 94.75 334 VAL A C 1
ATOM 2686 O O . VAL A 1 334 ? -3.374 -7.170 53.530 1.00 94.75 334 VAL A O 1
ATOM 2689 N N . LEU A 1 335 ? -3.617 -7.042 51.299 1.00 94.69 335 LEU A N 1
ATOM 2690 C CA . LEU A 1 335 ? -3.100 -8.385 51.027 1.00 94.69 335 LEU A CA 1
ATOM 2691 C C . LEU A 1 335 ? -1.663 -8.571 51.532 1.00 94.69 335 LEU A C 1
ATOM 2693 O O . LEU A 1 335 ? -1.350 -9.617 52.098 1.00 94.69 335 LEU A O 1
ATOM 2697 N N . ASP A 1 336 ? -0.792 -7.572 51.360 1.00 95.88 336 ASP A N 1
ATOM 2698 C CA . ASP A 1 336 ? 0.585 -7.636 51.861 1.00 95.88 336 ASP A CA 1
ATOM 2699 C C . ASP A 1 336 ? 0.638 -7.622 53.398 1.00 95.88 336 ASP A C 1
ATOM 2701 O O . ASP A 1 336 ? 1.354 -8.424 54.000 1.00 95.88 336 ASP A O 1
ATOM 2705 N N . ALA A 1 337 ? -0.199 -6.809 54.049 1.00 92.88 337 ALA A N 1
ATOM 2706 C CA . ALA A 1 337 ? -0.337 -6.804 55.507 1.00 92.88 337 ALA A CA 1
ATOM 2707 C C . ALA A 1 337 ? -0.874 -8.138 56.064 1.00 92.88 337 ALA A C 1
ATOM 2709 O O . ALA A 1 337 ? -0.584 -8.495 57.207 1.00 92.88 337 ALA A O 1
ATOM 2710 N N . TRP A 1 338 ? -1.638 -8.883 55.263 1.00 95.00 338 TRP A N 1
ATOM 2711 C CA . TRP A 1 338 ? -2.182 -10.201 55.605 1.00 95.00 338 TRP A CA 1
ATOM 2712 C C . TRP A 1 338 ? -1.390 -11.376 55.035 1.00 95.00 338 TRP A C 1
ATOM 2714 O O . TRP A 1 338 ? -1.830 -12.524 55.114 1.00 95.00 338 TRP A O 1
ATOM 2724 N N . LYS A 1 339 ? -0.214 -11.131 54.458 1.00 94.19 339 LYS A N 1
ATOM 2725 C CA . LYS A 1 339 ? 0.525 -12.138 53.692 1.00 94.19 339 LYS A CA 1
ATOM 2726 C C . LYS A 1 339 ? 0.827 -13.410 54.480 1.00 94.19 339 LYS A C 1
ATOM 2728 O O . LYS A 1 339 ? 0.775 -14.500 53.911 1.00 94.19 339 LYS A O 1
ATOM 2733 N N . ASP A 1 340 ? 1.133 -13.297 55.768 1.00 94.06 340 ASP A N 1
ATOM 2734 C CA . ASP A 1 340 ? 1.443 -14.463 56.597 1.00 94.06 340 ASP A CA 1
ATOM 2735 C C . ASP A 1 340 ? 0.175 -15.220 57.011 1.00 94.06 340 ASP A C 1
ATOM 2737 O O . ASP A 1 340 ? 0.136 -16.445 56.894 1.00 94.06 340 ASP A O 1
ATOM 2741 N N . GLN A 1 341 ? -0.903 -14.506 57.344 1.00 92.81 341 GLN A N 1
ATOM 2742 C CA . GLN A 1 341 ? -2.227 -15.081 57.592 1.00 92.81 341 GLN A CA 1
ATOM 2743 C C . GLN A 1 341 ? -2.741 -15.839 56.359 1.00 92.81 341 GLN A C 1
ATOM 2745 O O . GLN A 1 341 ? -3.245 -16.956 56.477 1.00 92.81 341 GLN A O 1
ATOM 2750 N N . LEU A 1 342 ? -2.576 -15.265 55.165 1.00 91.50 342 LEU A N 1
ATOM 2751 C CA . LEU A 1 342 ? -3.012 -15.864 53.904 1.00 91.50 342 LEU A CA 1
ATOM 2752 C C . LEU A 1 342 ? -2.208 -17.123 53.548 1.00 91.50 342 LEU A C 1
ATOM 2754 O O . LEU A 1 342 ? -2.811 -18.124 53.159 1.00 91.50 342 LEU A O 1
ATOM 2758 N N . LYS A 1 343 ? -0.878 -17.132 53.740 1.00 92.06 343 LYS A N 1
ATOM 2759 C CA . LYS A 1 343 ? -0.050 -18.353 53.590 1.00 92.06 343 LYS A CA 1
ATOM 2760 C C . LYS A 1 343 ? -0.499 -19.463 54.533 1.00 92.06 343 LYS A C 1
ATOM 2762 O O . LYS A 1 343 ? -0.538 -20.635 54.179 1.00 92.06 343 LYS A O 1
ATOM 2767 N N . GLU A 1 344 ? -0.828 -19.089 55.758 1.00 90.06 344 GLU A N 1
ATOM 2768 C CA . GLU A 1 344 ? -1.281 -20.012 56.784 1.00 90.06 344 GLU A CA 1
ATOM 2769 C C . GLU A 1 344 ? -2.677 -20.599 56.518 1.00 90.06 344 GLU A C 1
ATOM 2771 O O . GLU A 1 344 ? -3.010 -21.662 57.052 1.00 90.06 344 GLU A O 1
ATOM 2776 N N . ILE A 1 345 ? -3.512 -19.891 55.756 1.00 88.75 345 ILE A N 1
ATOM 2777 C CA . ILE A 1 345 ? -4.815 -20.372 55.282 1.00 88.75 345 ILE A CA 1
ATOM 2778 C C . ILE A 1 345 ? -4.633 -21.316 54.088 1.00 88.75 345 ILE A C 1
ATOM 2780 O O . ILE A 1 345 ? -5.371 -22.290 53.998 1.00 88.75 345 ILE A O 1
ATOM 2784 N N . SER A 1 346 ? -3.656 -21.062 53.208 1.00 79.88 346 SER A N 1
ATOM 2785 C CA . SER A 1 346 ? -3.412 -21.856 51.991 1.00 79.88 346 SER A CA 1
ATOM 2786 C C . SER A 1 346 ? -2.528 -23.094 52.181 1.00 79.88 346 SER A C 1
ATOM 2788 O O . SER A 1 346 ? -2.492 -23.953 51.306 1.00 79.88 346 SER A O 1
ATOM 2790 N N . ALA A 1 347 ? -1.818 -23.213 53.306 1.00 72.06 347 ALA A N 1
ATOM 2791 C CA . ALA A 1 347 ? -0.983 -24.373 53.642 1.00 72.06 347 ALA A CA 1
ATOM 2792 C C . ALA A 1 347 ? -1.772 -25.609 54.142 1.00 72.06 347 ALA A C 1
ATOM 2794 O O . ALA A 1 347 ? -1.170 -26.581 54.605 1.00 72.06 347 ALA A O 1
ATOM 2795 N N . LYS A 1 348 ? -3.106 -25.571 54.073 1.00 51.66 348 LYS A N 1
ATOM 2796 C CA . LYS A 1 348 ? -4.031 -26.683 54.327 1.00 51.66 348 LYS A CA 1
ATOM 2797 C C . LYS A 1 348 ? -4.920 -26.875 53.113 1.00 51.66 348 LYS A C 1
ATOM 2799 O O . LYS A 1 348 ? -5.246 -28.051 52.846 1.00 51.66 348 LYS A O 1
#

Secondary structure (DSSP, 8-state):
---SS-S------------------TTTHHHHHHHHHHHHHHHHHHHHHHHHHHHTT-GGGHHHHHHHHHHHHHHHHHHHH--SGGGHHHHHHHHHHHHHHHHHHHHHHHHHHHHHHHHHHHHHHHHHHHHHHHHHHHHHHHHHHHHHHHHHHHHTTTSPPPHHHHHHHHHHHHHHHHHHHHHHHHHHHHTT-TT--HHHHHHHHHHHHHHHHHHHHHHHHHHHHTHHHHHHHHHHHHHHHHHHHHHHHHHHHHHHHHHHHHHHHHHHHHH---HHHHHHHHHHHHHHHHHHHHHHHHHHHHHH-TT--HHHHHHHHHHHHHHHHHHHHHHHHHHHHTHHHHHHHHT-

Radius of gyration: 50.45 Å; chains: 1; bounding box: 123×53×115 Å

Sequence (348 aa):
MKKSKKIFITLCGIAATAILPVATISCNDDKLAEKNGKEKADAALKQANTLAEELKKNPDYAKILETLNKEIAEATKSFKEAGSYSDYPAIISKLSAAVENAKNEKKAIDDKNAQIAKELAERNAKIQSNIEELKKINNEAFELSKTVNKTIAEVEKKFKIDDKFKEQLENFADDLLDKSRQIDEFTTVTSTQEGFTLAELESFKEITTTWFNGMKSEWARVLDAWKKEIEEINEDKQIKSGIEELNKLNAEVENLKNEIEQTIEKVDKKFKIDDKFKKQLDLLVEDLLEKGRQIDEFTTVTAIQKDFNLLELETFKQFNTSWFKEVKAEWAKVLDAWKDQLKEISAK

Foldseek 3Di:
DDDDDDDDPDDDDDDDDDDDDDDDDVDPVFVVLLVVLVVLLVVLLVLLVVVLVVLVVDPLLVVLNVQSVVLSVVLVVQNVVDPGSVSRVVSSVSNVVSSVVSVVVVVVSVVVVVVVVVVVVVLVVLLVVLLVLLLVLLVVLLVVLVVLVVVLVLLVVPDDDDPVVSVVSNVLSVVSNVVSVVSVVVSVCLVPDDPDDSVVSVVVSVVSVVVSVVSVVVVVVVCVVCVVSVVVSVLVVLLVVLLVLLVVLLVVLVVVLVVLVVVLVLLCVPPNDDPVVSVVSVVVSVVSVVLSVVSVVVSVCSVPDDPDDSVVSVVVSVVSVVVVVVVVVVVVVVCVVCVVVVVVSVVD

Organism: Metamycoplasma hominis (NCBI:txid2098)

InterPro domains:
  IPR002520 Adhesin lipoprotein [PF01540] (137-248)
  IPR002520 Adhesin lipoprotein [PF01540] (249-345)

pLDDT: mean 87.27, std 17.25, range [24.36, 98.25]